Protein AF-A0A835E644-F1 (afdb_monomer)

Nearest PDB structures (foldseek):
  5xtu-assembly1_A  TM=5.081E-01  e=1.147E-03  Photobacterium sp. J15(2011)

Structure (mmCIF, N/CA/C/O backbone):
data_AF-A0A835E644-F1
#
_entry.id   AF-A0A835E644-F1
#
loop_
_atom_site.group_PDB
_atom_site.id
_atom_site.type_symbol
_atom_site.label_atom_id
_atom_site.label_alt_id
_atom_site.label_comp_id
_atom_site.label_asym_id
_atom_site.label_entity_id
_atom_site.label_seq_id
_atom_site.pdbx_PDB_ins_code
_atom_site.Cartn_x
_atom_site.Cartn_y
_atom_site.Cartn_z
_atom_site.occupancy
_atom_site.B_iso_or_equiv
_atom_site.auth_seq_id
_atom_site.auth_comp_id
_atom_site.auth_asym_id
_atom_site.auth_atom_id
_atom_site.pdbx_PDB_model_num
ATOM 1 N N . MET A 1 1 ? -16.503 -4.433 10.641 1.00 71.06 1 MET A N 1
ATOM 2 C CA . MET A 1 1 ? -16.060 -4.130 9.243 1.00 71.06 1 MET A CA 1
ATOM 3 C C . MET A 1 1 ? -14.583 -3.733 9.198 1.00 71.06 1 MET A C 1
ATOM 5 O O . MET A 1 1 ? -14.020 -3.460 10.238 1.00 71.06 1 MET A O 1
ATOM 9 N N . LEU A 1 2 ? -13.924 -3.666 8.037 1.00 74.44 2 LEU A N 1
ATOM 10 C CA . LEU A 1 2 ? -12.581 -3.070 7.958 1.00 74.44 2 LEU A CA 1
ATOM 11 C C . LEU A 1 2 ? -12.587 -1.843 7.055 1.00 74.44 2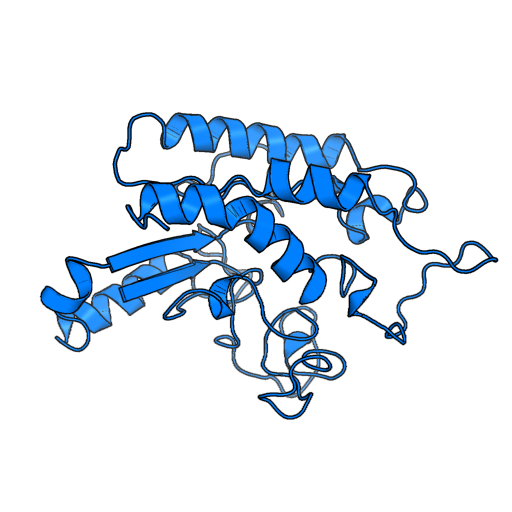 LEU A C 1
ATOM 13 O O . LEU A 1 2 ? -13.078 -1.923 5.933 1.00 74.44 2 LEU A O 1
ATOM 17 N N . PHE A 1 3 ? -12.025 -0.742 7.541 1.00 80.25 3 PHE A N 1
ATOM 18 C CA . PHE A 1 3 ? -11.888 0.515 6.814 1.00 80.25 3 PHE A CA 1
ATOM 19 C C . PHE A 1 3 ? -10.420 0.803 6.516 1.00 80.25 3 PHE A C 1
ATOM 21 O O . PHE A 1 3 ? -9.593 0.816 7.423 1.00 80.25 3 PHE A O 1
ATOM 28 N N . VAL A 1 4 ? -10.086 1.051 5.254 1.00 79.62 4 VAL A N 1
ATOM 29 C CA . VAL A 1 4 ? -8.710 1.309 4.825 1.00 79.62 4 VAL A CA 1
ATOM 30 C C . VAL A 1 4 ? -8.546 2.764 4.423 1.00 79.62 4 VAL A C 1
ATOM 32 O O . VAL A 1 4 ? -9.273 3.264 3.573 1.00 79.62 4 VAL A O 1
ATOM 35 N N . PHE A 1 5 ? -7.555 3.431 4.995 1.00 82.62 5 PHE A N 1
ATOM 36 C CA . PHE A 1 5 ? -7.156 4.797 4.677 1.00 82.62 5 PHE A CA 1
ATOM 37 C C . PHE A 1 5 ? -5.685 4.800 4.283 1.00 82.62 5 PHE A C 1
ATOM 39 O O . PHE A 1 5 ? -4.898 4.012 4.811 1.00 82.62 5 PHE A O 1
ATOM 46 N N . GLY A 1 6 ? -5.283 5.688 3.380 1.00 77.75 6 GLY A N 1
ATOM 47 C CA . GLY A 1 6 ? -3.884 5.742 2.985 1.00 77.75 6 GLY A CA 1
ATOM 48 C C . GLY A 1 6 ? -3.586 6.286 1.601 1.00 77.75 6 GLY A C 1
ATOM 49 O O . GLY A 1 6 ? -4.361 7.046 1.018 1.00 77.75 6 GLY A O 1
ATOM 50 N N . ASP A 1 7 ? -2.424 5.895 1.091 1.00 75.50 7 ASP A N 1
ATOM 51 C CA . ASP A 1 7 ? -1.870 6.351 -0.180 1.00 75.50 7 ASP A CA 1
ATOM 52 C C . ASP A 1 7 ? -1.918 5.274 -1.288 1.00 75.50 7 ASP A C 1
ATOM 54 O O . ASP A 1 7 ? -2.743 4.364 -1.274 1.00 75.50 7 ASP A O 1
ATOM 58 N N . ALA A 1 8 ? -1.028 5.382 -2.281 1.00 76.00 8 ALA A N 1
ATOM 59 C CA . ALA A 1 8 ? -0.944 4.469 -3.418 1.00 76.00 8 ALA A CA 1
ATOM 60 C C . ALA A 1 8 ? -0.645 3.001 -3.048 1.00 76.00 8 ALA A C 1
ATOM 62 O O . ALA A 1 8 ? -0.966 2.127 -3.850 1.00 76.00 8 ALA A O 1
ATOM 63 N N . PHE A 1 9 ? -0.048 2.712 -1.884 1.00 76.56 9 PHE A N 1
ATOM 64 C CA . PHE A 1 9 ? 0.215 1.334 -1.436 1.00 76.56 9 PHE A CA 1
ATOM 65 C C . PHE A 1 9 ? -1.071 0.576 -1.082 1.00 76.56 9 PHE A C 1
ATOM 67 O O . PHE A 1 9 ? -1.103 -0.651 -1.165 1.00 76.56 9 PHE A O 1
ATOM 74 N N . VAL A 1 10 ? -2.129 1.306 -0.724 1.00 78.44 10 VAL A N 1
ATOM 75 C CA . VAL A 1 10 ? -3.437 0.750 -0.365 1.00 78.44 10 VAL A CA 1
ATOM 76 C C . VAL A 1 10 ? -4.572 1.254 -1.256 1.00 78.44 10 VAL A C 1
ATOM 78 O O . VAL A 1 10 ? -5.696 0.820 -1.061 1.00 78.44 10 VAL A O 1
ATOM 81 N N . ASP A 1 11 ? -4.335 2.113 -2.249 1.00 79.00 11 ASP A N 1
ATOM 82 C CA . ASP A 1 11 ? -5.365 2.553 -3.206 1.00 79.00 11 ASP A CA 1
ATOM 83 C C . ASP A 1 11 ? -5.812 1.397 -4.125 1.00 79.00 11 ASP A C 1
ATOM 85 O O . ASP A 1 11 ? -5.037 0.904 -4.948 1.00 79.00 11 ASP A O 1
ATOM 89 N N . ALA A 1 12 ? -7.082 0.994 -4.008 1.00 83.75 12 ALA A N 1
ATOM 90 C CA . ALA A 1 12 ? -7.701 -0.055 -4.824 1.00 83.75 12 ALA A CA 1
ATOM 91 C C . ALA A 1 12 ? -8.435 0.483 -6.073 1.00 83.75 12 ALA A C 1
ATOM 93 O O . ALA A 1 12 ? -9.346 -0.167 -6.583 1.00 83.75 12 ALA A O 1
ATOM 94 N N . GLY A 1 13 ? -8.055 1.667 -6.569 1.00 82.50 13 GLY A N 1
ATOM 95 C CA . GLY A 1 13 ? -8.649 2.289 -7.762 1.00 82.50 13 GLY A CA 1
ATOM 96 C C . GLY A 1 13 ? -9.601 3.450 -7.462 1.00 82.50 13 GLY A C 1
ATOM 97 O O . GLY A 1 13 ? -10.398 3.839 -8.315 1.00 82.50 13 GLY A O 1
ATOM 98 N N . ASN A 1 14 ? -9.516 4.042 -6.271 1.00 83.31 14 ASN A N 1
ATOM 99 C CA . ASN A 1 14 ? -10.324 5.195 -5.874 1.00 83.31 14 ASN A CA 1
ATOM 100 C C . ASN A 1 14 ? -9.951 6.460 -6.656 1.00 83.31 14 ASN A C 1
ATOM 102 O O . ASN A 1 14 ? -10.781 7.356 -6.839 1.00 83.31 14 ASN A O 1
ATOM 106 N N . ARG A 1 15 ? -8.704 6.563 -7.135 1.00 81.06 15 ARG A N 1
ATOM 107 C CA . ARG A 1 15 ? -8.287 7.668 -8.002 1.00 81.06 15 ARG A CA 1
ATOM 108 C C . ARG A 1 15 ? -8.899 7.513 -9.403 1.00 81.06 15 ARG A C 1
ATOM 110 O O . ARG A 1 15 ? -8.606 6.517 -10.058 1.00 81.06 15 ARG A O 1
ATOM 117 N N . PRO A 1 16 ? -9.640 8.506 -9.932 1.00 83.06 16 PRO A N 1
ATOM 118 C CA . PRO A 1 16 ? -10.256 8.398 -11.254 1.00 83.06 16 PRO A CA 1
ATOM 119 C C . PRO A 1 16 ? -9.241 8.228 -12.401 1.00 83.06 16 PRO A C 1
ATOM 121 O O . PRO A 1 16 ? -8.141 8.795 -12.335 1.00 83.06 16 PRO A O 1
ATOM 124 N N . PRO A 1 17 ? -9.610 7.518 -13.484 1.00 82.62 17 PRO A N 1
ATOM 125 C CA . PRO A 1 17 ? -8.774 7.395 -14.672 1.00 82.62 17 PRO A CA 1
ATOM 126 C C . PRO A 1 17 ? -8.612 8.737 -15.397 1.00 82.62 17 PRO A C 1
ATOM 128 O O . PRO A 1 17 ? -9.485 9.606 -15.369 1.00 82.62 17 PRO A O 1
ATOM 131 N N . THR A 1 18 ? -7.491 8.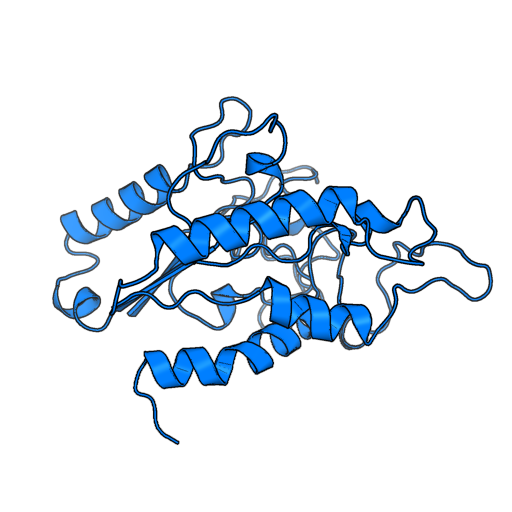894 -16.100 1.00 80.44 18 THR A N 1
ATOM 132 C CA . THR A 1 18 ? -7.204 10.057 -16.955 1.00 80.44 18 THR A CA 1
ATOM 133 C C . THR A 1 18 ? -7.064 9.632 -18.413 1.00 80.44 18 THR A C 1
ATOM 135 O O . THR A 1 18 ? -6.882 8.459 -18.710 1.00 80.44 18 THR A O 1
ATOM 138 N N . THR A 1 19 ? -7.102 10.584 -19.349 1.00 80.06 19 THR A N 1
ATOM 139 C CA . THR A 1 19 ? -6.969 10.291 -20.791 1.00 80.06 19 THR A CA 1
ATOM 140 C C . THR A 1 19 ? -5.542 9.958 -21.225 1.00 80.06 19 THR A C 1
ATOM 142 O O . THR A 1 19 ? -5.347 9.278 -22.228 1.00 80.06 19 THR A O 1
ATOM 145 N N . GLN A 1 20 ? -4.538 10.433 -20.485 1.00 76.62 20 GLN A N 1
ATOM 146 C CA . GLN A 1 20 ? -3.123 10.156 -20.731 1.00 76.62 20 GLN A CA 1
ATOM 147 C C . GLN A 1 20 ? -2.490 9.495 -19.509 1.00 76.62 20 GLN A C 1
ATOM 149 O O . GLN A 1 20 ? -2.855 9.813 -18.375 1.00 76.62 20 GLN A O 1
ATOM 154 N N . SER A 1 21 ? -1.524 8.607 -19.747 1.00 75.44 21 SER A N 1
ATOM 155 C CA . SER A 1 21 ? -0.744 7.979 -18.682 1.00 75.44 21 SER A CA 1
ATOM 156 C C . SER A 1 21 ? 0.239 8.985 -18.084 1.00 75.44 21 SER A C 1
ATOM 158 O O . SER A 1 21 ? 1.041 9.595 -18.792 1.00 75.44 21 SER A O 1
ATOM 160 N N . THR A 1 22 ? 0.161 9.175 -16.769 1.00 72.88 22 THR A N 1
ATOM 161 C CA . THR A 1 22 ? 1.072 10.022 -15.986 1.00 72.88 22 THR A CA 1
ATOM 162 C C . THR A 1 22 ? 1.653 9.216 -14.831 1.00 72.88 22 THR A C 1
ATOM 164 O O . THR A 1 22 ? 1.138 8.150 -14.501 1.00 72.88 22 THR A O 1
ATOM 167 N N . SER A 1 23 ? 2.660 9.739 -14.124 1.00 66.81 23 SER A N 1
ATOM 168 C CA . SER A 1 23 ? 3.168 9.081 -12.910 1.00 66.81 23 SER A CA 1
ATOM 169 C C . SER A 1 23 ? 2.062 8.769 -11.890 1.00 66.81 23 SER A C 1
ATOM 171 O O . SER A 1 23 ? 2.169 7.789 -11.165 1.00 66.81 23 SER A O 1
ATOM 173 N N . ARG A 1 24 ? 0.977 9.546 -11.864 1.00 68.44 24 ARG A N 1
ATOM 174 C CA . ARG A 1 24 ? -0.122 9.408 -10.903 1.00 68.44 24 ARG A CA 1
ATOM 175 C C . ARG A 1 24 ? -1.316 8.596 -11.406 1.00 68.44 24 ARG A C 1
ATOM 177 O O . ARG A 1 24 ? -2.162 8.233 -10.601 1.00 68.44 24 ARG A O 1
ATOM 184 N N . SER A 1 25 ? -1.410 8.350 -12.709 1.00 75.38 25 SER A N 1
ATOM 185 C CA . SER A 1 25 ? -2.542 7.649 -13.335 1.00 75.38 25 SER A CA 1
ATO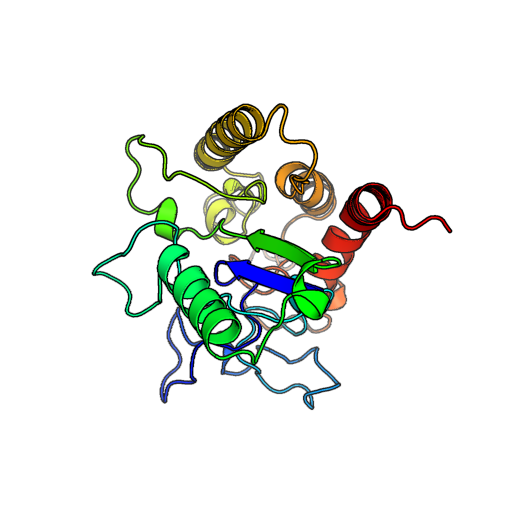M 186 C C . SER A 1 25 ? -2.128 6.428 -14.147 1.00 75.38 25 SER A C 1
ATOM 188 O O . SER A 1 25 ? -2.985 5.751 -14.704 1.00 75.38 25 SER A O 1
ATOM 190 N N . ARG A 1 26 ? -0.824 6.123 -14.204 1.00 78.25 26 ARG A N 1
ATOM 191 C CA . ARG A 1 26 ? -0.271 4.969 -14.924 1.00 78.25 26 ARG A CA 1
ATOM 192 C C . ARG A 1 26 ? -0.893 3.637 -14.510 1.00 78.25 26 ARG A C 1
ATOM 194 O O . ARG A 1 26 ? -0.944 2.742 -15.339 1.00 78.25 26 ARG A O 1
ATOM 201 N N . SER A 1 27 ? -1.419 3.543 -13.288 1.00 79.69 27 SER A N 1
ATOM 202 C CA . SER A 1 27 ? -2.138 2.375 -12.779 1.00 79.69 27 SER A CA 1
ATOM 203 C C . SER A 1 27 ? -3.447 2.052 -13.516 1.00 79.69 27 SER A C 1
ATOM 205 O O . SER A 1 27 ? -3.987 0.964 -13.348 1.00 79.69 27 SER A O 1
ATOM 207 N N . TRP A 1 28 ? -3.950 2.963 -14.357 1.00 85.38 28 TRP A N 1
ATOM 208 C CA . TRP A 1 28 ? -5.107 2.757 -15.241 1.00 85.38 28 TRP A CA 1
ATOM 209 C C . TRP A 1 28 ? -4.738 2.300 -16.658 1.00 85.38 28 TRP A C 1
ATOM 211 O O . TRP A 1 28 ? -5.599 2.232 -17.533 1.00 85.38 28 TRP A O 1
ATOM 221 N N . PHE A 1 29 ? -3.464 2.006 -16.914 1.00 80.44 29 PHE A N 1
ATOM 222 C CA . PHE A 1 29 ? -2.974 1.629 -18.235 1.00 80.44 29 PHE A CA 1
ATOM 223 C C . PHE A 1 29 ? -2.201 0.315 -18.168 1.00 80.44 29 PHE A C 1
ATOM 225 O O . PHE A 1 29 ? -1.595 -0.019 -17.152 1.00 80.44 29 PHE A O 1
ATOM 232 N N . TYR A 1 30 ? -2.175 -0.417 -19.283 1.00 77.81 30 TYR A N 1
ATOM 233 C CA . TYR A 1 30 ? -1.291 -1.571 -19.432 1.00 77.81 30 TYR A CA 1
ATOM 234 C C . TYR A 1 30 ? 0.161 -1.167 -19.090 1.00 77.81 30 TYR A C 1
ATOM 236 O O . TYR A 1 30 ? 0.608 -0.110 -19.553 1.00 77.81 30 TYR A O 1
ATOM 244 N N . PRO A 1 31 ? 0.914 -1.968 -18.314 1.00 82.88 31 PRO A N 1
ATOM 245 C CA . PRO A 1 31 ? 0.635 -3.363 -17.953 1.00 82.88 31 PRO A CA 1
ATOM 246 C C . PRO A 1 31 ? -0.043 -3.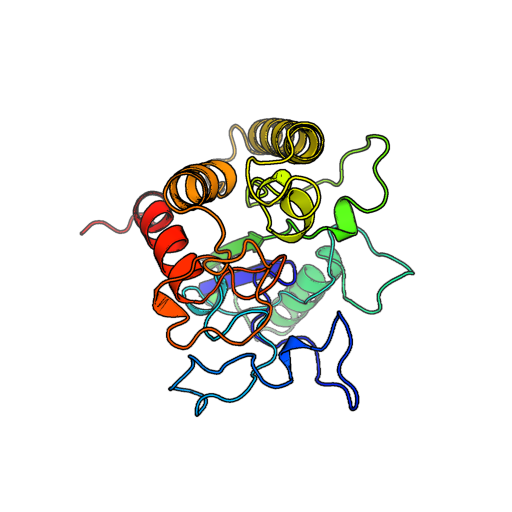606 -16.592 1.00 82.88 31 PRO A C 1
ATOM 248 O O . PRO A 1 31 ? -0.122 -4.755 -16.169 1.00 82.88 31 PRO A O 1
ATOM 251 N N . TYR A 1 32 ? -0.500 -2.575 -15.876 1.00 79.44 32 TYR A N 1
ATOM 252 C CA . TYR A 1 32 ? -1.112 -2.755 -14.551 1.00 79.44 32 TYR A CA 1
ATOM 253 C C . TYR A 1 32 ? -2.365 -3.643 -14.619 1.00 79.44 32 TYR A C 1
ATOM 255 O O . TYR A 1 32 ? -3.097 -3.602 -15.608 1.00 79.44 32 TYR A O 1
ATOM 263 N N . GLY A 1 33 ? -2.598 -4.444 -13.575 1.00 83.75 33 GLY A N 1
ATOM 264 C CA . GLY A 1 33 ? -3.716 -5.395 -13.508 1.00 83.75 33 GLY A CA 1
ATOM 265 C C . GLY A 1 33 ? -3.558 -6.685 -14.332 1.00 83.75 33 GLY A C 1
ATOM 266 O O . GLY A 1 33 ? -4.482 -7.491 -14.353 1.00 83.75 33 GLY A O 1
ATOM 267 N N . ILE A 1 34 ? -2.414 -6.929 -14.989 1.00 85.81 34 ILE A N 1
ATOM 268 C CA . ILE A 1 34 ? -2.203 -8.113 -15.850 1.00 85.81 34 ILE A CA 1
ATOM 269 C C . ILE A 1 34 ? -2.299 -9.469 -15.120 1.00 85.81 34 ILE A C 1
ATOM 271 O O . ILE A 1 34 ? -2.595 -10.481 -15.751 1.00 85.81 34 ILE A O 1
ATOM 275 N N . SER A 1 35 ? -2.085 -9.501 -13.806 1.00 84.62 35 SER A N 1
ATOM 276 C CA . SER A 1 35 ? -2.225 -10.687 -12.948 1.00 84.62 35 SER A CA 1
ATOM 277 C C . SER A 1 35 ? -3.623 -10.816 -12.323 1.00 84.62 35 SER A C 1
ATOM 279 O O . SER A 1 35 ? -3.932 -11.838 -11.707 1.00 84.62 35 SER A O 1
ATOM 281 N N . ASP A 1 36 ? -4.504 -9.829 -12.508 1.00 87.12 36 ASP A N 1
ATOM 282 C CA . ASP A 1 36 ? -5.857 -9.819 -11.950 1.00 87.12 36 ASP A CA 1
ATOM 283 C C . ASP A 1 36 ? -6.863 -10.513 -12.882 1.00 87.12 36 ASP A C 1
ATOM 285 O O . ASP A 1 36 ? -7.569 -9.900 -13.690 1.00 87.12 36 ASP A O 1
ATOM 289 N N . SER A 1 37 ? -6.947 -11.837 -12.760 1.00 86.12 37 SER A N 1
ATOM 290 C CA . SER A 1 37 ? -7.896 -12.638 -13.545 1.00 86.12 37 SER A CA 1
ATOM 291 C C . SER A 1 37 ? -9.366 -12.281 -13.283 1.00 86.12 37 SER A C 1
ATOM 293 O O . SER A 1 37 ? -10.191 -12.408 -14.192 1.00 86.12 37 SER A O 1
ATOM 295 N N . THR A 1 38 ? -9.696 -11.789 -12.083 1.00 85.75 38 THR A N 1
ATOM 296 C CA . THR A 1 38 ? -11.071 -11.412 -11.714 1.00 85.75 38 THR A CA 1
ATOM 297 C C . THR A 1 38 ? -11.539 -10.164 -12.456 1.00 85.75 38 THR A C 1
ATOM 299 O O . THR A 1 38 ? -12.718 -10.052 -12.787 1.00 85.75 38 THR A O 1
ATOM 302 N N . HIS A 1 39 ? -10.600 -9.292 -12.826 1.00 86.94 39 HIS A N 1
ATOM 303 C CA . HIS A 1 39 ? -10.838 -8.104 -13.644 1.00 86.94 39 HIS A CA 1
ATOM 304 C C . HIS A 1 39 ? -10.335 -8.270 -15.088 1.00 86.94 39 HIS A C 1
ATOM 306 O O . HIS A 1 39 ? -10.004 -7.294 -15.762 1.00 86.94 39 HIS A O 1
ATOM 312 N N . HIS A 1 40 ? -10.314 -9.508 -15.597 1.00 90.44 40 HIS A N 1
ATOM 313 C CA . HIS A 1 40 ? -9.955 -9.839 -16.982 1.00 90.44 40 HIS A CA 1
ATOM 314 C C . HIS A 1 40 ? -8.560 -9.359 -17.410 1.00 90.44 40 HIS A C 1
ATOM 316 O O . HIS A 1 40 ? -8.356 -9.039 -18.581 1.00 90.44 40 HIS A O 1
ATOM 322 N N . MET A 1 41 ? -7.605 -9.327 -16.477 1.00 83.00 41 MET A N 1
ATOM 323 C CA . MET A 1 41 ? -6.230 -8.866 -16.704 1.00 83.00 41 MET A CA 1
ATOM 324 C C . MET A 1 41 ? -6.152 -7.397 -17.167 1.00 83.00 41 MET A C 1
ATOM 326 O O . MET A 1 41 ? -5.214 -7.004 -17.864 1.00 83.00 41 MET A O 1
ATOM 330 N N . ASN A 1 42 ? -7.162 -6.589 -16.819 1.00 85.31 42 ASN A N 1
ATOM 331 C CA . ASN A 1 42 ? -7.222 -5.167 -17.146 1.00 85.31 42 ASN A CA 1
ATOM 332 C C . ASN A 1 42 ? -6.754 -4.303 -15.976 1.00 85.31 42 ASN A C 1
ATOM 334 O O . ASN A 1 42 ? -6.922 -4.650 -14.810 1.00 85.31 42 ASN A O 1
ATOM 338 N N . ALA A 1 43 ? -6.249 -3.115 -16.302 1.00 86.31 43 ALA A N 1
ATOM 339 C CA . ALA A 1 43 ? -5.871 -2.118 -15.315 1.00 86.31 43 ALA A CA 1
ATOM 340 C C . ALA A 1 43 ? -7.087 -1.633 -14.507 1.00 86.31 43 ALA A C 1
ATOM 342 O O . ALA A 1 43 ? -8.089 -1.197 -15.077 1.00 86.31 43 ALA A O 1
ATOM 343 N N . THR A 1 44 ? -6.973 -1.669 -13.178 1.00 89.50 44 THR A N 1
ATOM 344 C CA . THR A 1 44 ? -8.047 -1.298 -12.238 1.00 89.50 44 THR A CA 1
ATOM 345 C C . THR A 1 44 ? -7.741 -0.034 -11.432 1.00 89.50 44 THR A C 1
ATOM 347 O O . THR A 1 44 ? -8.468 0.291 -10.499 1.00 89.50 44 THR A O 1
ATOM 350 N N . GLY A 1 45 ? -6.642 0.663 -11.736 1.00 86.81 45 GLY A N 1
ATOM 351 C CA . GLY A 1 45 ? -6.184 1.814 -10.954 1.00 86.81 45 GLY A CA 1
ATOM 352 C C . GLY A 1 45 ? -5.292 1.454 -9.760 1.00 86.81 45 GLY A C 1
ATOM 353 O O . GLY A 1 45 ? -4.713 2.361 -9.159 1.00 86.81 45 GLY A O 1
ATOM 354 N N . ARG A 1 46 ? -5.093 0.159 -9.479 1.00 87.75 46 ARG A N 1
ATOM 355 C CA . ARG A 1 46 ? -4.133 -0.362 -8.491 1.00 87.75 46 ARG A CA 1
ATOM 356 C C . ARG A 1 46 ? -2.691 -0.171 -8.952 1.00 87.75 46 ARG A C 1
ATOM 358 O O . ARG A 1 46 ? -2.350 -0.483 -10.092 1.00 87.75 46 ARG A O 1
ATOM 365 N N . PHE A 1 47 ? -1.812 0.290 -8.063 1.00 84.62 47 PHE A N 1
ATOM 366 C CA . PHE A 1 47 ? -0.371 0.408 -8.337 1.00 84.62 47 PHE A CA 1
ATOM 367 C C . PHE A 1 47 ? 0.362 -0.939 -8.188 1.00 84.62 47 PHE A C 1
ATOM 369 O O . PHE A 1 47 ? 1.395 -1.030 -7.538 1.00 84.62 47 PHE A O 1
ATOM 376 N N . SER A 1 48 ? -0.174 -1.994 -8.801 1.00 84.62 48 SER A N 1
ATOM 377 C CA . SER A 1 48 ? 0.416 -3.334 -8.856 1.00 84.62 48 SER A CA 1
ATOM 378 C C . SER A 1 48 ? 0.006 -4.042 -10.159 1.00 84.62 48 SER A C 1
ATOM 380 O O . SER A 1 48 ? -0.816 -3.532 -10.927 1.00 84.62 48 SER A O 1
ATOM 382 N N . ASP A 1 49 ? 0.563 -5.217 -10.440 1.00 84.62 49 ASP A N 1
ATOM 383 C CA . ASP A 1 49 ? 0.081 -6.087 -11.519 1.00 84.62 49 ASP A CA 1
ATOM 384 C C . ASP A 1 49 ? -1.240 -6.781 -11.176 1.00 84.62 49 ASP A C 1
ATOM 386 O O . ASP A 1 49 ? -1.849 -7.365 -12.061 1.00 84.62 49 ASP A O 1
ATOM 390 N N . GLY A 1 50 ? -1.723 -6.683 -9.939 1.00 88.69 50 GLY A N 1
ATOM 391 C CA . GLY A 1 50 ? -3.045 -7.159 -9.551 1.00 88.69 50 GLY A CA 1
ATOM 392 C C . GLY A 1 50 ? -3.495 -6.564 -8.223 1.00 88.69 50 GLY A C 1
ATOM 393 O O . GLY A 1 50 ? -3.600 -5.342 -8.103 1.00 88.69 50 GLY A O 1
ATOM 394 N N . LEU A 1 51 ? -3.769 -7.421 -7.241 1.00 87.69 51 LEU A N 1
ATOM 395 C CA . LEU A 1 51 ? -4.245 -7.015 -5.913 1.00 87.69 51 LEU A CA 1
ATOM 396 C C . LEU A 1 51 ? -3.162 -6.271 -5.102 1.00 87.69 51 LEU A C 1
ATOM 398 O O . LEU A 1 51 ? -1.981 -6.623 -5.152 1.00 87.69 51 LEU A O 1
ATOM 402 N N . VAL A 1 52 ? -3.575 -5.268 -4.325 1.00 81.81 52 VAL A N 1
ATOM 403 C CA . VAL A 1 52 ? -2.751 -4.512 -3.361 1.00 81.81 52 VAL A CA 1
ATOM 404 C C . VAL A 1 52 ? -3.140 -4.860 -1.919 1.00 81.81 52 VAL A C 1
ATOM 406 O O . VAL A 1 52 ? -4.102 -5.589 -1.691 1.00 81.81 52 VAL A O 1
ATOM 409 N N . GLN A 1 53 ? -2.407 -4.342 -0.923 1.00 76.38 53 GLN A N 1
ATOM 410 C CA . GLN A 1 53 ? -2.602 -4.681 0.497 1.00 76.38 53 GLN A CA 1
ATOM 411 C C . GLN A 1 53 ? -4.068 -4.597 0.958 1.00 76.38 53 GLN A C 1
ATOM 413 O O . GLN A 1 53 ? -4.519 -5.471 1.690 1.00 76.38 53 GLN A O 1
ATOM 418 N N . SER A 1 54 ? -4.810 -3.580 0.516 1.00 77.81 54 SER A N 1
ATOM 419 C CA . SER A 1 54 ? -6.207 -3.347 0.903 1.00 77.81 54 SER A CA 1
ATOM 420 C C . SER A 1 54 ? -7.209 -4.332 0.299 1.00 77.81 54 SER A C 1
ATOM 422 O O . SER A 1 54 ? -8.254 -4.561 0.894 1.00 77.81 54 SER A O 1
ATOM 424 N N . ASP A 1 55 ? -6.910 -4.963 -0.839 1.00 77.88 55 ASP A N 1
ATOM 425 C CA . ASP A 1 55 ? -7.833 -5.916 -1.475 1.00 77.88 55 ASP A CA 1
ATOM 426 C C . ASP A 1 55 ? -7.994 -7.207 -0.678 1.00 77.88 55 ASP A C 1
ATOM 428 O O . ASP A 1 55 ? -9.009 -7.893 -0.777 1.00 77.88 55 ASP A O 1
ATOM 432 N N . TYR A 1 56 ? -6.997 -7.528 0.142 1.00 69.00 56 TYR A N 1
ATOM 433 C CA . TYR A 1 56 ? -7.079 -8.639 1.077 1.00 69.00 56 TYR A CA 1
ATOM 434 C C . TYR A 1 56 ? -7.973 -8.303 2.276 1.00 69.00 56 TYR A C 1
ATOM 436 O O . TYR A 1 56 ? -8.364 -9.209 3.013 1.00 69.00 56 TYR A O 1
ATOM 444 N N . VAL A 1 57 ? -8.256 -7.014 2.509 1.00 64.81 57 VAL A N 1
ATOM 445 C CA . VAL A 1 57 ? -8.752 -6.517 3.790 1.00 64.81 57 VAL A CA 1
ATOM 446 C C . VAL A 1 57 ? -9.637 -5.242 3.614 1.00 64.81 57 VAL A C 1
ATOM 448 O O . VAL A 1 57 ? -9.182 -4.115 3.758 1.00 64.81 57 VAL A O 1
ATOM 451 N N . GLY A 1 58 ? -10.953 -5.402 3.394 1.00 67.75 58 GLY A N 1
ATOM 452 C CA . GLY A 1 58 ? -11.980 -4.389 3.746 1.00 67.75 58 GLY A CA 1
ATOM 453 C C . GLY A 1 58 ? -12.430 -3.333 2.709 1.00 67.75 58 GLY A C 1
ATOM 454 O O . GLY A 1 58 ? -12.190 -3.436 1.510 1.00 67.75 58 GLY A O 1
ATOM 455 N N . VAL A 1 59 ? -13.164 -2.321 3.202 1.00 75.31 59 VAL A N 1
ATOM 456 C CA . VAL A 1 59 ? -13.712 -1.148 2.485 1.00 75.31 59 VAL A CA 1
ATOM 457 C C . VAL A 1 59 ? -12.663 -0.040 2.417 1.00 75.31 59 VAL A C 1
ATOM 459 O O . VAL A 1 59 ? -12.075 0.322 3.432 1.00 75.31 59 VAL A O 1
ATOM 462 N N . ASN A 1 60 ? -12.451 0.546 1.238 1.00 77.69 60 ASN A N 1
ATOM 463 C CA . ASN A 1 60 ? -11.255 1.335 0.962 1.00 77.69 60 ASN A CA 1
ATOM 464 C C . ASN A 1 60 ? -11.528 2.820 0.652 1.00 77.69 60 ASN A C 1
ATOM 466 O O . ASN A 1 60 ? -12.184 3.142 -0.335 1.00 77.69 60 ASN A O 1
ATOM 470 N N . PHE A 1 61 ? -10.945 3.717 1.450 1.00 80.19 61 PHE A N 1
ATOM 471 C CA . PHE A 1 61 ? -10.931 5.180 1.297 1.00 80.19 61 PHE A CA 1
ATOM 472 C C . PHE A 1 61 ? -9.564 5.748 0.876 1.00 80.19 61 PHE A C 1
ATOM 474 O O . PHE A 1 61 ? -9.434 6.961 0.695 1.00 80.19 61 PHE A O 1
ATOM 481 N N . ALA A 1 62 ? -8.536 4.910 0.734 1.00 81.75 62 ALA A N 1
ATOM 482 C CA . ALA A 1 62 ? -7.199 5.337 0.344 1.00 81.75 62 ALA A CA 1
ATOM 483 C C . ALA A 1 62 ? -7.183 5.967 -1.050 1.00 81.75 62 ALA A C 1
ATOM 485 O O . ALA A 1 62 ? -7.968 5.591 -1.921 1.00 81.75 62 ALA A O 1
ATOM 486 N N . MET A 1 63 ? -6.263 6.903 -1.288 1.00 76.69 63 MET A N 1
ATOM 487 C CA . MET A 1 63 ? -6.097 7.513 -2.604 1.00 76.69 63 MET A CA 1
ATOM 488 C C . MET A 1 63 ? -4.624 7.731 -2.948 1.00 76.69 63 MET A C 1
ATOM 490 O O . MET A 1 63 ? -3.833 8.268 -2.174 1.00 76.69 63 MET A O 1
ATOM 494 N N . SER A 1 64 ? -4.239 7.359 -4.165 1.00 75.44 64 SER A N 1
ATOM 495 C CA . SER A 1 64 ? -2.880 7.545 -4.655 1.00 75.44 64 SER A CA 1
ATOM 496 C C . SER A 1 64 ? -2.474 9.020 -4.652 1.00 75.44 64 SER A C 1
ATOM 498 O O . SER A 1 64 ? -3.205 9.905 -5.114 1.00 75.44 64 SER A O 1
ATOM 500 N N . GLY A 1 65 ? -1.265 9.292 -4.160 1.00 68.56 65 GLY A N 1
ATOM 501 C CA . GLY A 1 65 ? -0.721 10.643 -4.019 1.00 68.56 65 GLY A CA 1
ATOM 502 C C . GLY A 1 65 ? -1.181 11.390 -2.765 1.00 68.56 65 GLY A C 1
ATOM 503 O O . GLY A 1 65 ? -0.818 12.554 -2.618 1.00 68.56 65 GLY A O 1
ATOM 504 N N . SER A 1 66 ? -1.964 10.754 -1.891 1.00 73.12 66 SER A N 1
ATOM 505 C CA . SER A 1 66 ? -2.292 11.280 -0.566 1.00 73.12 66 SER A CA 1
ATOM 506 C C . SER A 1 66 ? -1.083 11.248 0.371 1.00 73.12 66 SER A C 1
ATOM 508 O O . SER A 1 66 ? -0.214 10.388 0.252 1.00 73.12 66 SER A O 1
ATOM 510 N N . GLY A 1 67 ? -1.054 12.201 1.300 1.00 68.69 67 GLY A N 1
ATOM 511 C CA . GLY A 1 67 ? -0.144 12.248 2.442 1.00 68.69 67 GLY A CA 1
ATOM 512 C C . GLY A 1 67 ? -0.903 12.693 3.692 1.00 68.69 67 GLY A C 1
ATOM 513 O O . GLY A 1 67 ? -2.115 12.965 3.634 1.00 68.69 67 GLY A O 1
ATOM 514 N N . VAL A 1 68 ? -0.209 12.783 4.824 1.00 67.69 68 VAL A N 1
ATOM 515 C CA . VAL A 1 68 ? -0.821 13.208 6.097 1.00 67.69 68 VAL A CA 1
ATOM 516 C C . VAL A 1 68 ? -1.344 14.642 6.019 1.00 67.69 68 VAL A C 1
ATOM 518 O O . VAL A 1 68 ? -2.477 14.922 6.420 1.00 67.69 68 VAL A O 1
ATOM 521 N N . ALA A 1 69 ? -0.537 15.558 5.478 1.00 62.75 69 ALA A N 1
ATOM 522 C CA . ALA A 1 69 ? -0.880 16.972 5.392 1.00 62.75 69 ALA A CA 1
ATOM 523 C C . ALA A 1 69 ? -1.478 17.339 4.019 1.00 62.75 69 ALA A C 1
ATOM 525 O O . ALA A 1 69 ? -1.075 16.784 2.994 1.00 62.75 69 ALA A O 1
ATOM 526 N N . PRO A 1 70 ? -2.408 18.313 3.954 1.00 61.38 70 PRO A N 1
ATOM 527 C CA . PRO A 1 70 ? -2.878 18.848 2.682 1.00 61.38 70 PRO A CA 1
ATOM 528 C C . PRO A 1 70 ? -1.712 19.468 1.904 1.00 61.38 70 PRO A C 1
ATOM 530 O O . PRO A 1 70 ? -1.032 20.363 2.405 1.00 61.38 70 PRO A O 1
ATOM 533 N N . SER A 1 71 ? -1.506 19.026 0.666 1.00 59.47 71 SER A N 1
ATOM 534 C CA . SER A 1 71 ? -0.480 19.571 -0.222 1.00 59.47 71 SER A CA 1
ATOM 535 C C . SER A 1 71 ? -1.123 20.340 -1.368 1.00 59.47 71 SER A C 1
ATOM 537 O O . SER A 1 71 ? -2.000 19.829 -2.056 1.00 59.47 71 SER A O 1
ATOM 539 N N . SER A 1 72 ? -0.645 21.559 -1.627 1.00 54.22 72 SER A N 1
ATOM 540 C CA . SER A 1 72 ? -1.038 22.342 -2.807 1.00 54.22 72 SER A CA 1
ATOM 541 C C . SER A 1 72 ? -0.495 21.767 -4.124 1.00 54.22 72 SER A C 1
ATOM 543 O O . SER A 1 72 ? -0.869 22.235 -5.196 1.00 54.22 72 SER A O 1
ATOM 545 N N . ALA A 1 73 ? 0.380 20.754 -4.067 1.00 56.19 73 ALA A N 1
ATOM 546 C CA . ALA A 1 73 ? 0.977 20.106 -5.236 1.00 56.19 73 ALA A CA 1
ATOM 547 C C . ALA A 1 73 ? 0.153 18.917 -5.782 1.00 56.19 73 ALA A C 1
ATOM 549 O O . ALA A 1 73 ? 0.511 18.318 -6.811 1.00 56.19 73 ALA A O 1
ATOM 550 N N . THR A 1 74 ? -0.925 18.529 -5.095 1.00 57.28 74 THR A N 1
ATOM 551 C CA . THR A 1 74 ? -1.750 17.358 -5.420 1.00 57.28 74 THR A CA 1
ATOM 552 C C . THR A 1 74 ? -3.231 17.653 -5.197 1.00 57.28 74 THR A C 1
ATOM 554 O O . THR A 1 74 ? -3.610 18.032 -4.099 1.00 57.28 74 THR A O 1
ATOM 557 N N . ASP A 1 75 ? -4.083 17.342 -6.178 1.00 66.62 75 ASP A N 1
ATOM 558 C CA . ASP A 1 75 ? -5.548 17.298 -5.993 1.00 66.62 75 ASP A CA 1
ATOM 559 C C . ASP A 1 75 ? -6.021 16.065 -5.188 1.00 66.62 75 ASP A C 1
ATOM 561 O O . ASP A 1 75 ? -7.217 15.798 -5.088 1.00 66.62 75 ASP A O 1
ATOM 565 N N . SER A 1 76 ? -5.092 15.275 -4.638 1.00 70.06 76 SER A N 1
ATOM 566 C CA . SER A 1 76 ? -5.412 14.103 -3.823 1.00 70.06 76 SER A CA 1
ATOM 567 C C . SER A 1 76 ? -5.832 14.538 -2.405 1.00 70.06 76 SER A C 1
ATOM 569 O O . SER A 1 76 ? -5.161 15.383 -1.807 1.00 70.06 76 SER A O 1
ATOM 571 N N . PRO A 1 77 ? -6.912 13.972 -1.833 1.00 76.06 77 PRO A N 1
ATOM 572 C CA . PRO A 1 77 ? -7.352 14.260 -0.474 1.00 76.06 77 PRO A CA 1
ATOM 573 C C . PRO A 1 77 ? -6.288 13.802 0.528 1.00 76.06 77 PRO A C 1
ATOM 575 O O . PRO A 1 77 ? -5.780 12.690 0.424 1.00 76.06 77 PRO A O 1
ATOM 578 N N . SER A 1 78 ? -5.953 14.635 1.513 1.00 79.38 78 SER A N 1
ATOM 579 C CA . SER A 1 78 ? -5.118 14.218 2.649 1.00 79.38 78 SER A CA 1
ATOM 580 C C . SER A 1 78 ? -5.805 13.129 3.478 1.00 79.38 78 SER A C 1
ATOM 582 O O . SER A 1 78 ? -7.021 12.946 3.369 1.00 79.38 78 SER A O 1
ATOM 584 N N . LEU A 1 79 ? -5.068 12.468 4.375 1.00 79.00 79 LEU A N 1
ATOM 585 C CA . LEU A 1 79 ? -5.651 11.509 5.327 1.00 79.00 79 LEU A CA 1
ATOM 586 C C . LEU A 1 79 ? -6.864 12.092 6.064 1.00 79.00 79 LEU A C 1
ATOM 588 O O . LEU A 1 79 ? -7.920 11.472 6.139 1.00 79.00 79 LEU A O 1
ATOM 592 N N . SER A 1 80 ? -6.743 13.337 6.530 1.00 76.50 80 SER A N 1
ATOM 593 C CA . SER A 1 80 ? -7.836 14.052 7.194 1.00 76.50 80 SER A CA 1
ATOM 594 C C . SER A 1 80 ? -9.091 14.172 6.326 1.00 76.50 80 SER A C 1
ATOM 596 O O . SER A 1 80 ? -10.201 14.047 6.833 1.00 76.50 80 SER A O 1
ATOM 598 N N . ARG A 1 81 ? -8.938 14.343 5.008 1.00 81.50 81 ARG A N 1
ATOM 599 C CA . ARG A 1 81 ? -10.064 14.387 4.069 1.00 81.50 81 ARG A CA 1
ATOM 600 C C . ARG A 1 81 ? -10.685 13.012 3.836 1.00 81.50 81 ARG A C 1
ATOM 602 O O . ARG A 1 81 ? -11.903 12.944 3.710 1.00 81.50 81 ARG A O 1
ATOM 609 N N . GLN A 1 82 ? -9.890 11.943 3.818 1.00 82.56 82 GLN A N 1
ATOM 610 C CA . GLN A 1 82 ? -10.415 10.572 3.753 1.00 82.56 82 GLN A CA 1
ATOM 611 C C . GLN A 1 82 ? -11.225 10.240 5.022 1.00 82.56 82 GLN A C 1
ATOM 613 O O . GLN A 1 82 ? -12.335 9.716 4.938 1.00 82.56 82 GLN A O 1
ATOM 618 N N . ILE A 1 83 ? -10.732 10.648 6.198 1.00 83.38 83 ILE A N 1
ATOM 619 C CA . ILE A 1 83 ? -11.456 10.519 7.475 1.00 83.38 83 ILE A CA 1
ATOM 620 C C . ILE A 1 83 ? -12.748 11.348 7.461 1.00 83.38 83 ILE A C 1
ATOM 622 O O . ILE A 1 83 ? -13.784 10.883 7.934 1.00 83.38 83 ILE A O 1
ATOM 626 N N . ASP A 1 84 ? -12.728 12.561 6.905 1.00 81.69 84 ASP A N 1
ATOM 627 C CA . ASP A 1 84 ? -13.936 13.383 6.782 1.00 81.69 84 ASP A CA 1
ATOM 628 C C . ASP A 1 84 ? -14.989 12.737 5.865 1.00 81.69 84 ASP A C 1
ATOM 630 O O . ASP A 1 84 ? -16.182 12.809 6.168 1.00 81.69 84 ASP A O 1
ATOM 634 N N . GLN A 1 85 ? -14.574 12.067 4.784 1.00 80.38 85 GLN A N 1
ATOM 635 C CA . GLN A 1 85 ? -15.477 11.300 3.917 1.00 80.38 85 GLN A CA 1
ATOM 636 C C . GLN A 1 85 ? -16.118 10.130 4.669 1.00 80.38 85 GLN A C 1
ATOM 638 O O . GLN A 1 85 ? -17.337 9.969 4.621 1.00 80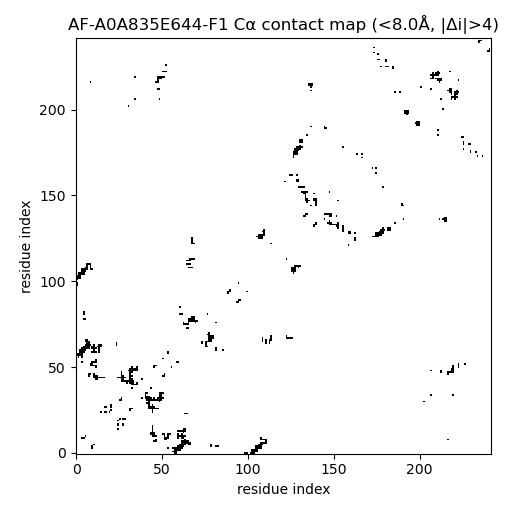.38 85 GLN A O 1
ATOM 643 N N . PHE A 1 86 ? -15.330 9.365 5.423 1.00 84.88 86 PHE A N 1
ATOM 644 C CA . PHE A 1 86 ? -15.850 8.305 6.285 1.00 84.88 86 PHE A CA 1
ATOM 645 C C . PHE A 1 86 ? -16.839 8.850 7.329 1.00 84.88 86 PHE A C 1
ATOM 647 O O . PHE A 1 86 ? -17.962 8.361 7.442 1.00 84.88 86 PHE A O 1
ATOM 654 N N . ARG A 1 87 ? -16.491 9.950 8.012 1.00 82.06 87 ARG A N 1
ATOM 655 C CA . ARG A 1 87 ? -17.380 10.630 8.973 1.00 82.06 87 ARG A CA 1
ATOM 656 C C . ARG A 1 87 ? -18.693 11.080 8.345 1.00 82.06 87 ARG A C 1
ATOM 658 O O . ARG A 1 87 ? -19.709 11.124 9.036 1.00 82.06 87 ARG A O 1
ATOM 665 N N . MET A 1 88 ? -18.695 11.452 7.065 1.00 80.19 88 MET A N 1
ATOM 666 C CA . MET A 1 88 ? -19.936 11.771 6.366 1.00 80.19 88 MET A CA 1
ATOM 667 C C . MET A 1 88 ? -20.838 10.546 6.228 1.00 80.19 88 MET A C 1
ATOM 669 O O . MET A 1 88 ? -22.040 10.696 6.422 1.00 80.19 88 MET A O 1
ATOM 673 N N . LEU A 1 89 ? -20.296 9.364 5.937 1.00 78.69 89 LEU A N 1
ATOM 674 C CA . LEU A 1 89 ? -21.091 8.135 5.834 1.00 78.69 89 LEU A CA 1
ATOM 675 C C . LEU A 1 89 ? -21.712 7.754 7.181 1.00 78.69 89 LEU A C 1
ATOM 677 O O . LEU A 1 89 ? -22.908 7.469 7.228 1.00 78.69 89 LEU A O 1
ATOM 681 N N . VAL A 1 90 ? -20.941 7.879 8.266 1.00 83.88 90 VAL A N 1
ATOM 682 C CA . VAL A 1 90 ? -21.434 7.669 9.638 1.00 83.88 90 VAL A CA 1
ATOM 683 C C . VAL A 1 90 ? -22.566 8.647 9.970 1.00 83.88 90 VAL A C 1
ATOM 685 O O . VAL A 1 90 ? -23.652 8.261 10.387 1.00 83.88 90 VAL A O 1
ATOM 688 N N . ARG A 1 91 ? -22.374 9.945 9.693 1.00 83.88 91 ARG A N 1
ATOM 689 C CA . ARG A 1 91 ? -23.396 10.978 9.963 1.00 83.88 91 ARG A CA 1
ATOM 690 C C . ARG A 1 91 ? -24.706 10.782 9.205 1.00 83.88 91 ARG A C 1
ATOM 692 O O . ARG A 1 91 ? -25.733 11.272 9.664 1.00 83.88 91 ARG A O 1
ATOM 699 N N . HIS A 1 92 ? -24.665 10.146 8.037 1.00 83.88 92 HIS A N 1
ATOM 700 C CA . HIS A 1 92 ? -25.858 9.888 7.230 1.00 83.88 92 HIS A CA 1
ATOM 701 C C . HIS A 1 92 ? -26.491 8.521 7.526 1.00 83.88 92 HIS A C 1
ATOM 703 O O . HIS A 1 92 ? -27.459 8.168 6.856 1.00 83.88 92 HIS A O 1
ATOM 709 N N . GLY A 1 93 ? -25.971 7.770 8.507 1.00 76.81 93 GLY A N 1
ATOM 710 C CA . GLY A 1 93 ? -26.468 6.439 8.861 1.00 76.81 93 GLY A CA 1
ATOM 711 C C . GLY A 1 93 ? -26.282 5.412 7.745 1.00 76.81 93 GLY A C 1
ATOM 712 O O . GLY A 1 93 ? -27.060 4.473 7.644 1.00 76.81 93 GLY A O 1
ATOM 713 N N . ILE A 1 94 ? -25.308 5.638 6.855 1.00 78.31 94 ILE A N 1
ATOM 714 C CA . ILE A 1 94 ? -24.902 4.658 5.835 1.00 78.31 94 ILE A CA 1
ATOM 715 C C . ILE A 1 94 ? -23.966 3.619 6.462 1.00 78.31 94 ILE A C 1
ATOM 717 O O . ILE A 1 94 ? -23.960 2.474 6.030 1.00 78.31 94 ILE A O 1
ATOM 721 N N . ILE A 1 95 ? -23.172 4.059 7.442 1.00 80.94 95 ILE A N 1
ATOM 722 C CA . ILE A 1 95 ? -22.426 3.225 8.383 1.00 80.94 95 ILE A CA 1
ATOM 723 C C . ILE A 1 95 ? -23.023 3.558 9.746 1.00 80.94 95 ILE A C 1
ATOM 725 O O . ILE A 1 95 ? -23.047 4.740 10.109 1.00 80.94 95 ILE A O 1
ATOM 729 N N . ASP A 1 96 ? -23.557 2.574 10.450 1.00 82.50 96 ASP A N 1
ATOM 730 C CA . ASP A 1 96 ? -24.170 2.769 11.766 1.00 82.50 96 ASP A CA 1
ATOM 731 C C . ASP A 1 96 ? -23.267 2.271 12.906 1.00 82.50 96 ASP A C 1
ATOM 733 O O . ASP A 1 96 ? -22.122 1.885 12.685 1.00 82.50 96 ASP A O 1
ATOM 737 N N . ASP A 1 97 ? -23.739 2.377 14.149 1.00 83.00 97 ASP A N 1
ATOM 738 C CA . ASP A 1 97 ? -22.945 1.993 15.320 1.00 83.00 97 ASP A CA 1
ATOM 739 C C . ASP A 1 97 ? -22.682 0.472 15.358 1.00 83.00 97 ASP A C 1
ATOM 741 O O . ASP A 1 97 ? -21.600 0.056 15.771 1.00 83.00 97 ASP A O 1
ATOM 745 N N . ASP A 1 98 ? -23.603 -0.348 14.833 1.00 82.81 98 ASP A N 1
ATOM 746 C CA . ASP A 1 98 ? -23.432 -1.805 14.750 1.00 82.81 98 ASP A CA 1
ATOM 747 C C . ASP A 1 98 ? -22.310 -2.164 13.752 1.00 82.81 98 ASP A C 1
ATOM 749 O O . ASP A 1 98 ? -21.504 -3.067 13.997 1.00 82.81 98 ASP A O 1
ATOM 753 N N . ASP A 1 99 ? -22.198 -1.424 12.642 1.00 77.00 99 ASP A N 1
ATOM 754 C CA . ASP A 1 99 ? -21.092 -1.560 11.685 1.00 77.00 99 ASP A CA 1
ATOM 755 C C . ASP A 1 99 ? -19.722 -1.194 12.294 1.00 77.00 99 ASP A C 1
ATOM 757 O O . ASP A 1 99 ? -18.687 -1.712 11.839 1.00 77.00 99 ASP A O 1
ATOM 761 N N . LEU A 1 100 ? -19.708 -0.284 13.279 1.00 81.00 100 LEU A N 1
ATOM 762 C CA . LEU A 1 100 ? -18.509 0.276 13.912 1.00 81.00 100 LEU A CA 1
ATOM 763 C C . LEU A 1 100 ? -17.995 -0.546 15.096 1.00 81.00 100 LEU A C 1
ATOM 765 O O . LEU A 1 100 ? -16.772 -0.638 15.246 1.00 81.00 100 LEU A O 1
ATOM 769 N N . ASP A 1 101 ? -18.882 -1.129 15.902 1.00 79.50 101 ASP A N 1
ATOM 770 C CA . ASP A 1 101 ? -18.528 -1.813 17.157 1.00 79.50 101 ASP A CA 1
ATOM 771 C C . ASP A 1 101 ? -17.564 -2.996 16.942 1.00 79.50 101 ASP A C 1
ATOM 773 O O . ASP A 1 101 ? -16.639 -3.187 17.728 1.00 79.50 101 ASP A O 1
ATOM 777 N N . ASP A 1 102 ? -17.694 -3.713 15.820 1.00 73.75 102 ASP A N 1
ATOM 778 C CA . ASP A 1 102 ? -16.780 -4.791 15.404 1.00 73.75 102 ASP A CA 1
ATOM 779 C C . ASP A 1 102 ? -15.892 -4.365 14.219 1.00 73.75 102 ASP A C 1
ATOM 781 O O . ASP A 1 102 ? -15.586 -5.150 13.302 1.00 73.75 102 ASP A O 1
ATOM 785 N N . SER A 1 103 ? -15.544 -3.074 14.151 1.00 78.69 103 SER A N 1
ATOM 786 C CA . SER A 1 103 ? -14.726 -2.531 13.072 1.00 78.69 103 SER A CA 1
ATOM 787 C C . SER A 1 103 ? -13.266 -2.301 13.419 1.00 78.69 103 SER A C 1
ATOM 789 O O . SER A 1 103 ? -12.885 -1.983 14.538 1.00 78.69 103 SER A O 1
ATOM 791 N N . VAL A 1 104 ? -12.430 -2.448 12.398 1.00 81.00 104 VAL A N 1
ATOM 792 C CA . VAL A 1 104 ? -10.992 -2.206 12.453 1.00 81.00 104 VAL A CA 1
ATOM 793 C C . VAL A 1 104 ? -10.665 -1.177 11.383 1.00 81.00 104 VAL A C 1
ATOM 795 O O . VAL A 1 104 ? -11.288 -1.156 10.320 1.00 81.00 104 VAL A O 1
ATOM 798 N N . ALA A 1 105 ? -9.688 -0.316 11.644 1.00 81.00 105 ALA A N 1
ATOM 799 C CA . ALA A 1 105 ? -9.177 0.621 10.655 1.00 81.00 105 ALA A CA 1
ATOM 800 C C . ALA A 1 105 ? -7.712 0.306 10.329 1.00 81.00 105 ALA A C 1
ATOM 802 O O . ALA A 1 105 ? -6.872 0.228 11.222 1.00 81.00 105 ALA A O 1
ATOM 803 N N . LEU A 1 106 ? -7.398 0.168 9.042 1.00 77.19 106 LEU A N 1
ATOM 804 C CA . LEU A 1 106 ? -6.033 0.129 8.529 1.00 77.19 106 LEU A CA 1
ATOM 805 C C . LEU A 1 106 ? -5.671 1.520 8.004 1.00 77.19 106 LEU A C 1
ATOM 807 O O . LEU A 1 106 ? -6.293 2.000 7.060 1.00 77.19 106 LEU A O 1
ATOM 811 N N . ILE A 1 107 ? -4.647 2.159 8.572 1.00 77.81 107 ILE A N 1
ATOM 812 C CA . ILE A 1 107 ? -4.115 3.433 8.065 1.00 77.81 107 ILE A CA 1
ATOM 813 C C . ILE A 1 107 ? -2.704 3.186 7.526 1.00 77.81 107 ILE A C 1
ATOM 815 O O . ILE A 1 107 ? -1.780 2.929 8.295 1.00 77.81 107 ILE A O 1
ATOM 819 N N . SER A 1 108 ? -2.541 3.275 6.204 1.00 76.19 108 SER A N 1
ATOM 820 C CA . SER A 1 108 ? -1.268 3.068 5.507 1.00 76.19 108 SER A CA 1
ATOM 821 C C . SER A 1 108 ? -0.816 4.324 4.770 1.00 76.19 108 SER A C 1
ATOM 823 O O . SER A 1 108 ? -1.260 4.590 3.651 1.00 76.19 108 SER A O 1
ATOM 825 N N . ILE A 1 109 ? 0.117 5.066 5.364 1.00 70.44 109 ILE A N 1
ATOM 826 C CA . ILE A 1 109 ? 0.750 6.223 4.723 1.00 70.44 109 ILE A CA 1
ATOM 827 C C . ILE A 1 109 ? 2.258 6.062 4.822 1.00 70.44 109 ILE A C 1
ATOM 829 O O . ILE A 1 109 ? 2.845 6.185 5.890 1.00 70.44 109 ILE A O 1
ATOM 833 N N . SER A 1 110 ? 2.877 5.759 3.690 1.00 64.56 110 SER A N 1
ATOM 834 C CA . SER A 1 110 ? 4.317 5.514 3.576 1.00 64.56 110 SER A CA 1
ATOM 835 C C . SER A 1 110 ? 4.899 6.011 2.245 1.00 64.56 110 SER A C 1
ATOM 837 O O . SER A 1 110 ? 6.059 5.760 1.911 1.00 64.56 110 SER A O 1
ATOM 839 N N . GLY A 1 111 ? 4.100 6.739 1.465 1.00 58.75 111 GLY A N 1
ATOM 840 C CA . GLY A 1 111 ? 4.444 7.273 0.163 1.00 58.75 111 GLY A CA 1
ATOM 841 C C . GLY A 1 111 ? 5.441 8.430 0.215 1.00 58.75 111 GLY A C 1
ATOM 842 O O . GLY A 1 111 ? 5.450 9.272 1.109 1.00 58.75 111 GLY A O 1
ATOM 843 N N . ASN A 1 112 ? 6.246 8.529 -0.844 1.00 52.19 112 ASN A N 1
ATOM 844 C CA . ASN A 1 112 ? 7.317 9.520 -0.998 1.00 52.19 112 ASN A CA 1
ATOM 845 C C . ASN A 1 112 ? 6.876 10.992 -0.906 1.00 52.19 112 ASN A C 1
ATOM 847 O O . ASN A 1 112 ? 7.735 11.862 -0.803 1.00 52.19 112 ASN A O 1
ATOM 851 N N . HIS A 1 113 ? 5.579 11.306 -0.967 1.00 54.22 113 HIS A N 1
ATOM 852 C CA . HIS A 1 113 ? 5.100 12.688 -0.919 1.00 54.22 113 HIS A CA 1
ATOM 853 C C . HIS A 1 113 ? 5.304 13.339 0.450 1.00 54.22 113 HIS A C 1
ATOM 855 O O . HIS A 1 113 ? 5.723 14.497 0.482 1.00 54.22 113 HIS A O 1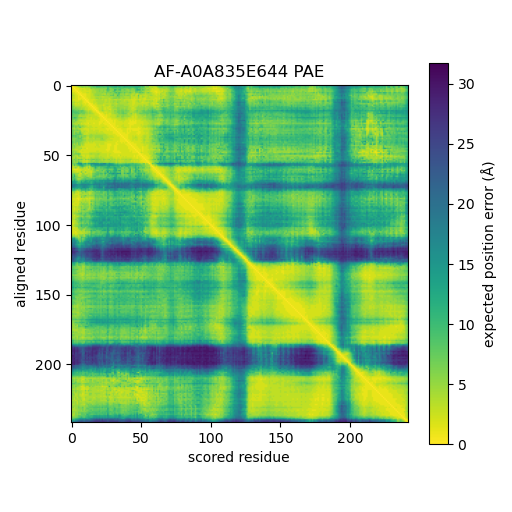
ATOM 861 N N . ASP A 1 114 ? 5.153 12.587 1.540 1.00 52.25 114 ASP A N 1
ATOM 862 C CA . ASP A 1 114 ? 5.452 13.086 2.887 1.00 52.25 114 ASP A CA 1
ATOM 863 C C . ASP A 1 114 ? 6.968 13.224 3.121 1.00 52.25 114 ASP A C 1
ATOM 865 O O . ASP A 1 114 ? 7.410 14.089 3.870 1.00 52.25 114 ASP A O 1
ATOM 869 N N . TYR A 1 115 ? 7.793 12.468 2.387 1.00 50.62 115 TYR A N 1
ATOM 870 C CA . TYR A 1 115 ? 9.259 12.539 2.459 1.00 50.62 115 TYR A CA 1
ATOM 871 C C . TYR A 1 115 ? 9.893 13.506 1.443 1.00 50.62 115 TYR A C 1
ATOM 873 O O . TYR A 1 115 ? 11.080 13.819 1.546 1.00 50.62 115 TYR A O 1
ATOM 881 N N . SER A 1 116 ? 9.119 14.022 0.479 1.00 42.81 116 SER A N 1
ATOM 882 C CA . SER A 1 116 ? 9.615 14.830 -0.653 1.00 42.81 116 SER A CA 1
ATOM 883 C C . SER A 1 116 ? 10.065 16.258 -0.295 1.00 42.81 116 SER A C 1
ATOM 885 O O .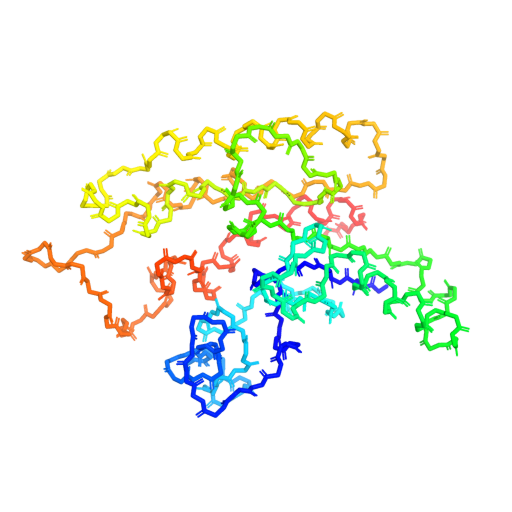 SER A 1 116 ? 10.379 17.048 -1.186 1.00 42.81 116 SER A O 1
ATOM 887 N N . GLY A 1 117 ? 10.160 16.584 0.999 1.00 44.03 117 GLY A N 1
ATOM 888 C CA . GLY A 1 117 ? 10.562 17.906 1.486 1.00 44.03 117 GLY A CA 1
ATOM 889 C C . GLY A 1 117 ? 11.211 17.960 2.873 1.00 44.03 117 GLY A C 1
ATOM 890 O O . GLY A 1 117 ? 11.305 19.051 3.427 1.00 44.03 117 GLY A O 1
ATOM 891 N N . ILE A 1 118 ? 11.668 16.845 3.454 1.00 43.50 118 ILE A N 1
ATOM 892 C CA . ILE A 1 118 ? 12.138 16.828 4.851 1.00 43.50 118 ILE A CA 1
ATOM 893 C C . ILE A 1 118 ? 13.666 17.038 4.919 1.00 43.50 118 ILE A C 1
ATOM 895 O O . ILE A 1 118 ? 14.451 16.107 4.768 1.00 43.50 118 ILE A O 1
ATOM 899 N N . ASN A 1 119 ? 14.124 18.278 5.135 1.00 30.03 119 ASN A N 1
ATOM 900 C CA . ASN A 1 119 ? 14.642 18.707 6.441 1.00 30.03 119 ASN A CA 1
ATOM 901 C C . ASN A 1 119 ? 13.619 18.440 7.560 1.00 30.03 119 ASN A C 1
ATOM 903 O O . ASN A 1 119 ? 12.484 18.893 7.496 1.00 30.03 119 ASN A O 1
ATOM 907 N N . MET A 1 120 ? 14.053 17.675 8.563 1.00 41.62 120 MET A N 1
ATOM 908 C CA . MET A 1 120 ? 13.280 17.113 9.681 1.00 41.62 120 MET A CA 1
ATOM 909 C C . MET A 1 120 ? 12.130 17.992 10.205 1.00 41.62 120 MET A C 1
ATOM 911 O O . MET A 1 120 ? 12.386 19.017 10.831 1.00 41.62 120 MET A O 1
ATOM 915 N N . ALA A 1 121 ? 10.889 17.519 10.080 1.00 27.36 121 ALA A N 1
ATOM 916 C CA . ALA A 1 121 ? 9.824 17.744 11.057 1.00 27.36 121 ALA A CA 1
ATOM 917 C C . ALA A 1 121 ? 8.699 16.728 10.820 1.00 27.36 121 ALA A C 1
ATOM 919 O O . ALA A 1 121 ? 8.275 16.515 9.690 1.00 27.36 121 ALA A O 1
ATOM 920 N N . ALA A 1 122 ? 8.280 16.080 11.902 1.00 41.28 122 ALA A N 1
ATOM 921 C CA . ALA A 1 122 ? 7.239 15.067 11.962 1.00 41.28 122 ALA A CA 1
ATOM 922 C C . ALA A 1 122 ? 5.950 15.478 11.229 1.00 41.28 122 ALA A C 1
ATOM 924 O O . ALA A 1 122 ? 5.375 16.520 11.540 1.00 41.28 122 ALA A O 1
ATOM 925 N N . SER A 1 123 ? 5.460 14.629 10.326 1.00 36.53 123 SER A N 1
ATOM 926 C CA . SER A 1 123 ? 4.020 14.495 10.122 1.00 36.53 123 SER A CA 1
ATOM 927 C C . SER A 1 123 ? 3.494 13.511 11.172 1.00 36.53 123 SER A C 1
ATOM 929 O O . SER A 1 123 ? 4.145 12.517 11.498 1.00 36.53 123 SER A O 1
ATOM 931 N N . GLU A 1 124 ? 2.370 13.859 11.784 1.00 38.84 124 GLU A N 1
ATOM 932 C CA . GLU A 1 124 ? 1.761 13.166 12.918 1.00 38.84 124 GLU A CA 1
ATOM 933 C C . GLU A 1 124 ? 0.703 12.158 12.434 1.00 38.84 124 GLU A C 1
ATOM 935 O O . GLU A 1 124 ? 0.058 12.379 11.417 1.00 38.84 124 GLU A O 1
ATOM 940 N N . ASP A 1 125 ? 0.574 11.057 13.178 1.00 36.59 125 ASP A N 1
ATOM 941 C CA . ASP A 1 125 ? -0.416 9.972 13.066 1.00 36.59 125 ASP A CA 1
ATOM 942 C C . ASP A 1 125 ? -0.370 9.110 11.781 1.00 36.59 125 ASP A C 1
ATOM 944 O O . ASP A 1 125 ? -1.010 9.389 10.770 1.00 36.59 125 ASP A O 1
ATOM 948 N N . HIS A 1 126 ? 0.375 7.997 11.857 1.00 43.56 126 HIS A N 1
ATOM 949 C CA . HIS A 1 126 ? 0.445 6.924 10.848 1.00 43.56 126 HIS A CA 1
ATOM 950 C C . HIS A 1 126 ? 0.198 5.574 11.556 1.00 43.56 126 HIS A C 1
ATOM 952 O O . HIS A 1 126 ? 0.473 5.481 12.748 1.00 43.56 126 HIS A O 1
ATOM 958 N N . VAL A 1 127 ? -0.316 4.526 10.898 1.00 52.59 127 VAL A N 1
ATOM 959 C CA . VAL A 1 127 ? -0.574 3.218 11.568 1.00 52.59 127 VAL A CA 1
ATOM 960 C C . VAL A 1 127 ? 0.094 2.028 10.854 1.00 52.59 127 VAL A C 1
ATOM 962 O O . VAL A 1 127 ? -0.059 0.880 11.258 1.00 52.59 127 VAL A O 1
ATOM 965 N N . ASN A 1 128 ? 0.966 2.275 9.872 1.00 56.91 128 ASN A N 1
ATOM 966 C CA . ASN A 1 128 ? 1.950 1.292 9.413 1.00 56.91 128 ASN A CA 1
ATOM 967 C C . ASN A 1 128 ? 3.376 1.830 9.544 1.00 56.91 128 ASN A C 1
ATOM 969 O O . ASN A 1 128 ? 3.612 3.031 9.417 1.00 56.91 128 ASN A O 1
ATOM 973 N N . SER A 1 129 ? 4.338 0.938 9.799 1.00 71.12 129 SER A N 1
ATOM 974 C CA . SER A 1 129 ? 5.741 1.310 9.632 1.00 71.12 129 SER A CA 1
ATOM 975 C C . SER A 1 129 ? 6.017 1.498 8.136 1.00 71.12 129 SER A C 1
ATOM 977 O O . SER A 1 129 ? 5.448 0.803 7.292 1.00 71.12 129 SER A O 1
ATOM 979 N N . ALA A 1 130 ? 6.848 2.470 7.776 1.00 77.88 130 ALA A N 1
ATOM 980 C CA . ALA A 1 130 ? 7.270 2.641 6.396 1.00 77.88 130 ALA A CA 1
ATOM 981 C C . ALA A 1 130 ? 8.206 1.479 6.002 1.00 77.88 130 ALA A C 1
ATOM 983 O O . ALA A 1 130 ? 9.067 1.113 6.807 1.00 77.88 130 ALA A O 1
ATOM 984 N N . PRO A 1 131 ? 8.082 0.907 4.787 1.00 77.69 131 PRO A N 1
ATOM 985 C CA . PRO A 1 131 ? 9.030 -0.088 4.290 1.00 77.69 131 PRO A CA 1
ATOM 986 C C . PRO A 1 131 ? 10.429 0.538 4.107 1.00 77.69 131 PRO A C 1
ATOM 988 O O . PRO A 1 131 ? 10.549 1.771 4.060 1.00 77.69 131 PRO A O 1
ATOM 991 N N . PRO A 1 132 ? 11.500 -0.265 3.946 1.00 80.50 132 PRO A N 1
ATOM 992 C CA . PRO A 1 132 ? 12.857 0.239 3.760 1.00 80.50 132 PRO A CA 1
ATOM 993 C C . PRO A 1 132 ? 12.989 0.876 2.371 1.00 80.50 132 PRO A C 1
ATOM 995 O O . PRO A 1 132 ? 13.411 0.241 1.402 1.00 80.50 132 PRO A O 1
ATOM 998 N N . ILE A 1 133 ? 12.597 2.145 2.241 1.00 77.44 133 ILE A N 1
ATOM 999 C CA . ILE A 1 133 ? 12.449 2.812 0.939 1.00 77.44 133 ILE A CA 1
ATOM 1000 C C . ILE A 1 133 ? 13.775 2.885 0.167 1.00 77.44 133 ILE A C 1
ATOM 1002 O O . ILE A 1 133 ? 13.778 2.846 -1.060 1.00 77.44 133 ILE A O 1
ATOM 1006 N N . GLY A 1 134 ? 14.922 2.889 0.845 1.00 75.00 134 GLY A N 1
ATOM 1007 C CA . GLY A 1 134 ? 16.250 2.809 0.229 1.00 75.00 134 GLY A CA 1
ATOM 1008 C C . GLY A 1 134 ? 16.546 1.470 -0.455 1.00 75.00 134 GLY A C 1
ATOM 1009 O O . GLY A 1 134 ? 17.481 1.400 -1.247 1.00 75.00 134 GLY A O 1
ATOM 1010 N N . CYS A 1 135 ? 15.756 0.426 -0.197 1.00 79.69 135 CYS A N 1
ATOM 1011 C CA . CYS A 1 135 ? 15.818 -0.857 -0.900 1.00 79.69 135 CYS A CA 1
ATOM 1012 C C . CYS A 1 135 ? 14.926 -0.915 -2.155 1.00 79.69 135 CYS A C 1
ATOM 1014 O O . CYS A 1 135 ? 14.934 -1.926 -2.856 1.00 79.69 135 CYS A O 1
ATOM 1016 N N . GLN A 1 136 ? 14.144 0.129 -2.452 1.00 78.00 136 GLN A N 1
ATOM 1017 C CA . GLN A 1 136 ? 13.330 0.175 -3.671 1.00 78.00 136 GLN A CA 1
ATOM 1018 C C . GLN A 1 136 ? 14.224 0.275 -4.918 1.00 78.00 136 GLN A C 1
ATOM 1020 O O . GLN A 1 136 ? 15.224 1.005 -4.881 1.00 78.00 136 GLN A O 1
ATOM 1025 N N . PRO A 1 137 ? 13.848 -0.343 -6.058 1.00 76.69 137 PRO A N 1
ATOM 1026 C CA . PRO A 1 137 ? 14.673 -0.310 -7.267 1.00 76.69 137 PRO A CA 1
ATOM 1027 C C . PRO A 1 137 ? 15.004 1.113 -7.745 1.00 76.69 137 PRO A C 1
ATOM 1029 O O . PRO A 1 137 ? 16.090 1.358 -8.268 1.00 76.69 137 PRO A O 1
ATOM 1032 N N . TYR A 1 138 ? 14.113 2.087 -7.526 1.00 74.69 138 TYR A N 1
ATOM 1033 C CA . TYR A 1 138 ? 14.364 3.499 -7.831 1.00 74.69 138 TYR A CA 1
ATOM 1034 C C . TYR A 1 138 ? 15.594 4.063 -7.102 1.00 74.69 138 TYR A C 1
ATOM 1036 O O . TYR A 1 138 ? 16.344 4.849 -7.688 1.00 74.69 138 TYR A O 1
ATOM 1044 N N . ASN A 1 139 ? 15.814 3.653 -5.852 1.00 73.81 139 ASN A N 1
ATOM 1045 C CA . ASN A 1 139 ? 16.891 4.147 -4.995 1.00 73.81 139 ASN A CA 1
ATOM 1046 C C . ASN A 1 139 ? 18.190 3.350 -5.175 1.00 73.81 139 ASN A C 1
ATOM 1048 O O . ASN A 1 139 ? 19.276 3.919 -5.095 1.00 73.81 139 ASN A O 1
ATOM 1052 N N . THR A 1 140 ? 18.103 2.068 -5.527 1.00 73.31 140 THR A N 1
ATOM 1053 C CA . THR A 1 140 ? 19.284 1.225 -5.770 1.00 73.31 140 THR A CA 1
ATOM 1054 C C . THR A 1 140 ? 19.780 1.279 -7.222 1.00 73.31 140 THR A C 1
ATOM 1056 O O . THR A 1 140 ? 20.879 0.823 -7.523 1.00 73.31 140 THR A O 1
ATOM 1059 N N . ARG A 1 141 ? 19.031 1.877 -8.162 1.00 71.31 141 ARG A N 1
ATOM 1060 C CA . ARG A 1 141 ? 19.441 1.946 -9.584 1.00 71.31 141 ARG A CA 1
ATOM 1061 C C . ARG A 1 141 ? 20.827 2.560 -9.808 1.00 71.31 141 ARG A C 1
ATOM 1063 O O . ARG A 1 141 ? 21.527 2.170 -10.732 1.00 71.31 141 ARG A O 1
ATOM 1070 N N . LEU A 1 142 ? 21.225 3.532 -8.980 1.00 74.00 142 LEU A N 1
ATOM 1071 C CA . LEU A 1 142 ? 22.508 4.234 -9.119 1.00 74.00 142 LEU A CA 1
ATOM 1072 C C . LEU A 1 142 ? 23.698 3.397 -8.634 1.00 74.00 142 LEU A C 1
ATOM 1074 O O . LEU A 1 142 ? 24.835 3.716 -8.971 1.00 74.00 142 LEU A O 1
ATOM 1078 N N . ASN A 1 143 ? 23.442 2.337 -7.864 1.00 70.44 143 ASN A N 1
ATOM 1079 C CA . ASN A 1 143 ? 24.455 1.402 -7.381 1.00 70.44 143 ASN A CA 1
ATOM 1080 C C . ASN A 1 143 ? 24.315 0.004 -8.003 1.00 70.44 143 ASN A C 1
ATOM 1082 O O . ASN A 1 143 ? 24.837 -0.961 -7.450 1.00 70.44 143 ASN A O 1
ATOM 1086 N N . ASN A 1 144 ? 23.636 -0.089 -9.152 1.00 69.44 144 ASN A N 1
ATOM 1087 C CA . ASN A 1 144 ? 23.433 -1.337 -9.884 1.00 69.44 144 ASN A CA 1
ATOM 1088 C C . ASN A 1 144 ? 22.716 -2.413 -9.048 1.00 69.44 144 ASN A C 1
ATOM 1090 O O . ASN A 1 144 ? 23.108 -3.575 -9.045 1.00 69.44 144 ASN A O 1
ATOM 1094 N N . TYR A 1 145 ? 21.720 -1.994 -8.255 1.00 74.06 145 TYR A N 1
ATOM 1095 C CA . TYR A 1 145 ? 20.908 -2.866 -7.394 1.00 74.06 145 TYR A CA 1
ATOM 1096 C C . TYR A 1 145 ? 21.714 -3.692 -6.376 1.00 74.06 145 TYR A C 1
ATOM 1098 O O . TYR A 1 145 ? 21.186 -4.635 -5.790 1.00 74.06 145 TYR A O 1
ATOM 1106 N N . ALA A 1 146 ? 22.979 -3.331 -6.137 1.00 67.50 146 ALA A N 1
ATOM 1107 C CA . ALA A 1 146 ? 23.907 -4.129 -5.345 1.00 67.50 146 ALA A CA 1
ATOM 1108 C C . ALA A 1 146 ? 23.583 -4.101 -3.847 1.00 67.50 146 ALA A C 1
ATOM 1110 O O . ALA A 1 146 ? 23.861 -5.060 -3.131 1.00 67.50 146 ALA A O 1
ATOM 1111 N N . GLN A 1 147 ? 23.032 -2.988 -3.362 1.00 74.69 147 GLN A N 1
ATOM 1112 C CA . GLN A 1 147 ? 22.681 -2.810 -1.955 1.00 74.69 147 GLN A CA 1
ATOM 1113 C C . GLN A 1 147 ? 21.625 -1.719 -1.779 1.00 74.69 147 GLN A C 1
ATOM 1115 O O . GLN A 1 147 ? 21.505 -0.814 -2.606 1.00 74.69 147 GLN A O 1
ATOM 1120 N N . CYS A 1 148 ? 20.901 -1.762 -0.664 1.00 80.62 148 CYS A N 1
ATOM 1121 C CA . CYS A 1 148 ? 20.005 -0.675 -0.286 1.00 80.62 148 CYS A CA 1
ATOM 1122 C C . CYS A 1 148 ? 20.780 0.622 -0.004 1.00 80.62 148 CYS A C 1
ATOM 1124 O O . CYS A 1 148 ? 21.893 0.594 0.531 1.00 80.62 148 CYS A O 1
ATOM 1126 N N . ASP A 1 149 ? 20.173 1.769 -0.300 1.00 80.25 149 ASP A N 1
ATOM 1127 C CA . ASP A 1 149 ? 20.716 3.069 0.086 1.00 80.25 149 ASP A CA 1
ATOM 1128 C C . ASP A 1 149 ? 20.503 3.314 1.591 1.00 80.25 149 ASP A C 1
ATOM 1130 O O . ASP A 1 149 ? 19.381 3.493 2.075 1.00 80.25 149 ASP A O 1
ATOM 1134 N N . SER A 1 150 ? 21.602 3.315 2.349 1.00 80.81 150 SER A N 1
ATOM 1135 C CA . SER A 1 150 ? 21.577 3.473 3.807 1.00 80.81 150 SER A CA 1
ATOM 1136 C C . SER A 1 150 ? 21.211 4.885 4.270 1.00 80.81 150 SER A C 1
ATOM 1138 O O . SER A 1 150 ? 20.670 5.041 5.366 1.00 80.81 150 SER A O 1
ATOM 1140 N N . GLN A 1 151 ? 21.483 5.914 3.460 1.00 76.56 151 GLN A N 1
ATOM 1141 C CA . GLN A 1 151 ? 21.127 7.295 3.797 1.00 76.56 151 GLN A CA 1
ATOM 1142 C C . GLN A 1 151 ? 19.628 7.509 3.640 1.00 76.56 151 GLN A C 1
ATOM 1144 O O . GLN A 1 151 ? 18.999 8.120 4.502 1.00 76.56 151 GLN A O 1
ATOM 1149 N N . ILE A 1 152 ? 19.052 6.941 2.585 1.00 74.62 152 ILE A N 1
ATOM 1150 C CA . ILE A 1 152 ? 17.614 6.968 2.347 1.00 74.62 152 ILE A CA 1
ATOM 1151 C C . ILE A 1 152 ? 16.881 6.118 3.400 1.00 74.62 152 ILE A C 1
ATOM 1153 O O . ILE A 1 152 ? 15.923 6.596 4.006 1.00 74.62 152 ILE A O 1
ATOM 1157 N N . ASN A 1 153 ? 17.377 4.917 3.723 1.00 77.62 153 ASN A N 1
ATOM 1158 C CA . ASN A 1 153 ? 16.789 4.075 4.779 1.00 77.62 153 ASN A CA 1
ATOM 1159 C C . ASN A 1 153 ? 16.807 4.731 6.168 1.00 77.62 153 ASN A C 1
ATOM 1161 O O . ASN A 1 153 ? 15.954 4.435 7.002 1.00 77.62 153 ASN A O 1
ATOM 1165 N N . ARG A 1 154 ? 17.738 5.656 6.437 1.00 76.62 154 ARG A N 1
ATOM 1166 C CA . ARG A 1 154 ? 17.784 6.382 7.715 1.00 76.62 154 ARG A CA 1
ATOM 1167 C C . ARG A 1 154 ? 16.495 7.165 7.987 1.00 76.62 154 ARG A C 1
ATOM 1169 O O . ARG A 1 154 ? 16.114 7.296 9.150 1.00 76.62 154 ARG A O 1
ATOM 1176 N N . VAL A 1 155 ? 15.826 7.661 6.944 1.00 74.69 155 VAL A N 1
ATOM 1177 C CA . VAL A 1 155 ? 14.542 8.368 7.068 1.00 74.69 155 VAL A CA 1
ATOM 1178 C C . VAL A 1 155 ? 13.466 7.421 7.596 1.00 74.69 155 VAL A C 1
ATOM 1180 O O . VAL A 1 155 ? 12.823 7.741 8.595 1.00 74.69 155 VAL A O 1
ATOM 1183 N N . THR A 1 156 ? 13.350 6.231 7.000 1.00 75.06 156 THR A N 1
ATOM 1184 C CA . THR A 1 156 ? 12.448 5.162 7.452 1.00 75.06 156 THR A CA 1
ATOM 1185 C C . THR A 1 156 ? 12.732 4.758 8.898 1.00 75.06 156 THR A C 1
ATOM 1187 O O . THR A 1 156 ? 11.816 4.727 9.714 1.00 75.06 156 THR A O 1
ATOM 1190 N N . ILE A 1 157 ? 14.002 4.537 9.258 1.00 79.38 157 ILE A N 1
ATOM 1191 C CA . ILE A 1 157 ? 14.393 4.121 10.617 1.00 79.38 157 ILE A CA 1
ATOM 1192 C C . ILE A 1 157 ? 13.955 5.154 11.664 1.00 79.38 157 ILE A C 1
ATOM 1194 O O . ILE A 1 157 ? 13.373 4.801 12.690 1.00 79.38 157 ILE A O 1
ATOM 1198 N N . ILE A 1 158 ? 14.231 6.439 11.416 1.00 79.00 158 ILE A N 1
ATOM 1199 C CA . ILE A 1 158 ? 13.870 7.518 12.346 1.00 79.00 158 ILE A CA 1
ATOM 1200 C C . ILE A 1 158 ? 12.349 7.640 12.455 1.00 79.00 158 ILE A C 1
ATOM 1202 O O . ILE A 1 158 ? 11.826 7.764 13.564 1.00 79.00 158 ILE A O 1
ATOM 1206 N N . HIS A 1 159 ? 11.651 7.595 11.320 1.00 76.75 159 HIS A N 1
ATOM 1207 C CA . HIS A 1 159 ? 10.198 7.682 11.270 1.00 76.75 159 HIS A CA 1
ATOM 1208 C C . HIS A 1 159 ? 9.540 6.531 12.043 1.00 76.75 159 HIS A C 1
ATOM 1210 O O . HIS A 1 159 ? 8.767 6.785 12.963 1.00 76.75 159 HIS A O 1
ATOM 1216 N N . ASN A 1 160 ? 9.920 5.284 11.758 1.00 82.25 160 ASN A N 1
ATOM 1217 C CA . ASN A 1 160 ? 9.353 4.095 12.399 1.00 82.25 160 ASN A CA 1
ATOM 1218 C C . ASN A 1 160 ? 9.629 4.065 13.906 1.00 82.25 160 ASN A C 1
ATOM 1220 O O . ASN A 1 160 ? 8.751 3.700 14.688 1.00 82.25 160 ASN A O 1
ATOM 1224 N N . ALA A 1 161 ? 10.816 4.504 14.339 1.00 82.31 161 ALA A N 1
ATOM 1225 C CA . ALA A 1 161 ? 11.136 4.622 15.760 1.00 82.31 161 ALA A CA 1
ATOM 1226 C C . ALA A 1 161 ? 10.265 5.676 16.467 1.00 82.31 161 ALA A C 1
ATOM 1228 O O . ALA A 1 161 ? 9.779 5.439 17.576 1.00 82.31 161 ALA A O 1
ATOM 1229 N N . ALA A 1 162 ? 10.050 6.834 15.834 1.00 80.81 162 ALA A N 1
ATOM 1230 C CA . ALA A 1 162 ? 9.172 7.873 16.365 1.00 80.81 162 ALA A CA 1
ATOM 1231 C C . ALA A 1 162 ? 7.711 7.408 16.404 1.00 80.81 162 ALA A C 1
ATOM 1233 O O . ALA A 1 162 ? 7.025 7.646 17.399 1.00 80.81 162 ALA A O 1
ATOM 1234 N N . LEU A 1 163 ? 7.265 6.705 15.362 1.00 78.88 163 LEU A N 1
ATOM 1235 C CA . LEU A 1 163 ? 5.913 6.181 15.272 1.00 78.88 163 LEU A CA 1
ATOM 1236 C C . LEU A 1 163 ? 5.647 5.134 16.351 1.00 78.88 163 LEU A C 1
ATOM 1238 O O . LEU A 1 163 ? 4.697 5.270 17.117 1.00 78.88 163 LEU A O 1
ATOM 1242 N N . LYS A 1 164 ? 6.543 4.152 16.495 1.00 81.44 164 LYS A N 1
ATOM 1243 C CA . LYS A 1 164 ? 6.447 3.137 17.548 1.00 81.44 164 LYS A CA 1
ATOM 1244 C C . LYS A 1 164 ? 6.358 3.767 18.937 1.00 81.44 164 LYS A C 1
ATOM 1246 O O . LYS A 1 164 ? 5.564 3.324 19.751 1.00 81.44 164 LYS A O 1
ATO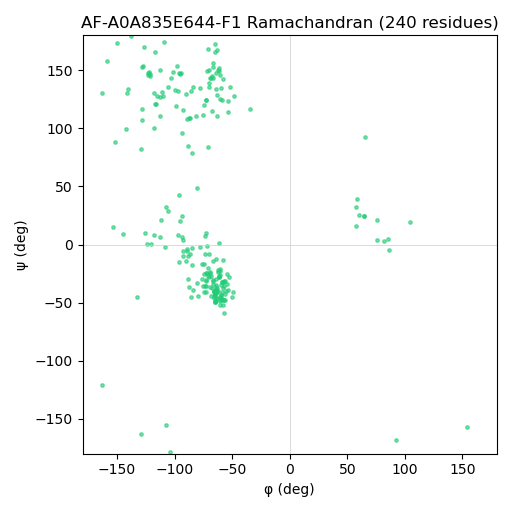M 1251 N N . LYS A 1 165 ? 7.122 4.834 19.193 1.00 81.56 165 LYS A N 1
ATOM 1252 C CA . LYS A 1 165 ? 7.063 5.570 20.463 1.00 81.56 165 LYS A CA 1
ATOM 1253 C C . LYS A 1 165 ? 5.733 6.301 20.676 1.00 81.56 165 LYS A C 1
ATOM 1255 O O . LYS A 1 165 ? 5.319 6.463 21.817 1.00 81.56 165 LYS A O 1
ATOM 1260 N N . ARG A 1 166 ? 5.099 6.804 19.614 1.00 81.38 166 ARG A N 1
ATOM 1261 C CA . ARG A 1 166 ? 3.801 7.498 19.696 1.00 81.38 166 ARG A CA 1
ATOM 1262 C C . ARG A 1 166 ? 2.648 6.536 19.959 1.00 81.38 166 ARG A C 1
ATOM 1264 O O . ARG A 1 166 ? 1.723 6.917 20.664 1.00 81.38 166 ARG A O 1
ATOM 1271 N N . LEU A 1 167 ? 2.723 5.336 19.391 1.00 80.19 167 LEU A N 1
ATOM 1272 C CA . LEU A 1 167 ? 1.706 4.297 19.542 1.00 80.19 167 LEU A CA 1
ATOM 1273 C C . LEU A 1 167 ? 1.922 3.421 20.789 1.00 80.19 167 LEU A C 1
ATOM 1275 O O . LEU A 1 167 ? 1.062 2.614 21.124 1.00 80.19 167 LEU A O 1
ATOM 1279 N N . ASP A 1 168 ? 3.058 3.573 21.475 1.00 83.38 168 ASP A N 1
ATOM 1280 C CA . ASP A 1 168 ? 3.382 2.816 22.684 1.00 83.38 168 ASP A CA 1
ATOM 1281 C C . ASP A 1 168 ? 2.324 3.041 23.776 1.00 83.38 168 ASP A C 1
ATOM 1283 O O . ASP A 1 168 ? 2.043 4.177 24.166 1.00 83.38 168 ASP A O 1
ATOM 1287 N N . GLY A 1 169 ? 1.737 1.947 24.264 1.00 81.44 169 GLY A N 1
ATOM 1288 C CA . GLY A 1 169 ? 0.676 1.969 25.274 1.00 81.44 169 GLY A CA 1
ATOM 1289 C C . GLY A 1 169 ? -0.749 2.161 24.740 1.00 81.44 169 GLY A C 1
ATOM 1290 O O . GLY A 1 169 ? -1.666 2.263 25.551 1.00 81.44 169 GLY A O 1
ATOM 1291 N N . LEU A 1 170 ? -0.960 2.202 23.419 1.00 82.06 170 LEU A N 1
ATOM 1292 C CA . LEU A 1 170 ? -2.301 2.127 22.831 1.00 82.06 170 LEU A CA 1
ATOM 1293 C C . LEU A 1 170 ? -2.697 0.656 22.647 1.00 82.06 170 LEU A C 1
ATOM 1295 O O . LEU A 1 170 ? -2.133 -0.036 21.806 1.00 82.06 170 LEU A O 1
ATOM 1299 N N . GLU A 1 171 ? -3.648 0.180 23.452 1.00 79.94 171 GLU A N 1
ATOM 1300 C CA . GLU A 1 171 ? -4.053 -1.237 23.481 1.00 79.94 171 GLU A CA 1
ATOM 1301 C C . GLU A 1 171 ? -4.862 -1.648 22.237 1.00 79.94 171 GLU A C 1
ATOM 1303 O O . GLU A 1 171 ? -4.713 -2.766 21.751 1.00 79.94 171 GLU A O 1
ATOM 1308 N N . ASP A 1 172 ? -5.618 -0.715 21.650 1.00 80.31 172 ASP A N 1
ATOM 1309 C CA . ASP A 1 172 ? -6.486 -0.954 20.486 1.00 80.31 172 ASP A CA 1
ATOM 1310 C C . ASP A 1 172 ? -5.814 -0.609 19.143 1.00 80.31 172 ASP A C 1
ATOM 1312 O O . ASP A 1 172 ? -6.483 -0.348 18.140 1.00 80.31 172 ASP A O 1
ATOM 1316 N N . VAL A 1 173 ? -4.478 -0.550 19.105 1.00 79.56 173 VAL A N 1
ATOM 1317 C CA . VAL A 1 173 ? -3.723 -0.194 17.895 1.00 79.56 173 VAL A CA 1
ATOM 1318 C C . VAL A 1 173 ? -2.650 -1.233 17.598 1.00 79.56 173 VAL A C 1
ATOM 1320 O O . VAL A 1 173 ? -1.663 -1.367 18.319 1.00 79.56 173 VAL A O 1
ATOM 1323 N N . LEU A 1 174 ? -2.788 -1.905 16.454 1.00 80.56 174 LEU A N 1
ATOM 1324 C CA . LEU A 1 174 ? -1.739 -2.748 15.891 1.00 80.56 174 LEU A CA 1
ATOM 1325 C C . LEU A 1 174 ? -0.880 -1.951 14.906 1.00 80.56 174 LEU A C 1
ATOM 1327 O O . LEU A 1 174 ? -1.339 -1.570 13.830 1.00 80.56 174 LEU A O 1
ATOM 1331 N N . LEU A 1 175 ? 0.401 -1.770 15.231 1.00 82.56 175 LEU A N 1
ATOM 1332 C CA . LEU A 1 175 ? 1.391 -1.292 14.267 1.00 82.56 175 LEU A CA 1
ATOM 1333 C C . LEU A 1 175 ? 1.882 -2.462 13.402 1.00 82.56 175 LEU A C 1
ATOM 1335 O O . LEU A 1 175 ? 2.619 -3.325 13.883 1.00 82.56 175 LEU A O 1
ATOM 1339 N N . LEU A 1 176 ? 1.526 -2.465 12.116 1.00 82.12 176 LEU A N 1
ATOM 1340 C CA . LEU A 1 176 ? 2.061 -3.436 11.157 1.00 82.12 176 LEU A CA 1
ATOM 1341 C C . LEU A 1 176 ? 3.511 -3.092 10.798 1.00 82.12 176 LEU A C 1
ATOM 1343 O O . LEU A 1 176 ? 3.786 -2.014 10.263 1.00 82.12 176 LEU A O 1
ATOM 1347 N N . ASP A 1 177 ? 4.432 -4.018 11.073 1.00 84.00 177 ASP A N 1
ATOM 1348 C CA . ASP A 1 177 ? 5.860 -3.827 10.813 1.00 84.00 177 ASP A CA 1
ATOM 1349 C C . ASP A 1 177 ? 6.247 -4.193 9.368 1.00 84.00 177 ASP A C 1
ATOM 1351 O O . ASP A 1 177 ? 6.785 -5.268 9.084 1.00 84.00 177 ASP A O 1
ATOM 1355 N N . LEU A 1 178 ? 5.955 -3.282 8.437 1.00 82.38 178 LEU A N 1
ATOM 1356 C CA . LEU A 1 178 ? 6.347 -3.419 7.034 1.00 82.38 178 LEU A CA 1
ATOM 1357 C C . LEU A 1 178 ? 7.863 -3.339 6.841 1.00 82.38 178 LEU A C 1
ATOM 1359 O O . LEU A 1 178 ? 8.376 -3.985 5.934 1.00 82.38 178 LEU A O 1
ATOM 1363 N N . ASP A 1 179 ? 8.586 -2.584 7.669 1.00 83.62 179 ASP A N 1
ATOM 1364 C CA . ASP A 1 179 ? 10.044 -2.447 7.564 1.00 83.62 179 ASP A CA 1
ATOM 1365 C C . ASP A 1 179 ? 10.745 -3.803 7.671 1.00 83.62 179 ASP A C 1
ATOM 1367 O O . ASP A 1 179 ? 11.491 -4.198 6.768 1.00 83.62 179 ASP A O 1
ATOM 1371 N N . SER A 1 180 ? 10.425 -4.561 8.722 1.00 84.19 180 SER A N 1
ATOM 1372 C CA . SER A 1 180 ? 10.946 -5.917 8.917 1.00 84.19 180 SER A CA 1
ATOM 1373 C C . SER A 1 180 ? 10.434 -6.882 7.845 1.00 84.19 180 SER A C 1
ATOM 1375 O O . SER A 1 180 ? 11.225 -7.617 7.251 1.00 84.19 180 SER A O 1
ATOM 1377 N N . ALA A 1 181 ? 9.129 -6.850 7.540 1.00 84.19 181 ALA A N 1
ATOM 1378 C CA . ALA A 1 181 ? 8.526 -7.755 6.558 1.00 84.19 181 ALA A CA 1
ATOM 1379 C C . ALA A 1 181 ? 9.147 -7.599 5.159 1.00 84.19 181 ALA A C 1
ATOM 1381 O O . ALA A 1 181 ? 9.464 -8.592 4.503 1.00 84.19 181 ALA A O 1
ATOM 1382 N N . PHE A 1 182 ? 9.370 -6.362 4.709 1.00 82.81 182 PHE A N 1
ATOM 1383 C CA . PHE A 1 182 ? 10.030 -6.084 3.435 1.00 82.81 182 PHE A CA 1
ATOM 1384 C C . PHE A 1 182 ? 11.529 -6.373 3.490 1.00 82.81 182 PHE A C 1
ATOM 1386 O O . PHE A 1 182 ? 12.062 -6.919 2.528 1.00 82.81 182 PHE A O 1
ATOM 1393 N N . THR A 1 183 ? 12.215 -6.025 4.581 1.00 78.69 183 THR A N 1
ATOM 1394 C CA . THR A 1 183 ? 13.661 -6.260 4.724 1.00 78.69 183 THR A CA 1
ATOM 1395 C C . THR A 1 183 ? 14.003 -7.738 4.555 1.00 78.69 183 THR A C 1
ATOM 1397 O O . THR A 1 183 ? 14.868 -8.074 3.743 1.00 78.69 183 THR A O 1
ATOM 1400 N N . ASP A 1 184 ? 13.269 -8.618 5.234 1.00 74.56 184 ASP A N 1
ATOM 1401 C CA . ASP A 1 184 ? 13.444 -10.069 5.136 1.00 74.56 184 ASP A CA 1
ATOM 1402 C C . ASP A 1 184 ? 13.252 -10.588 3.704 1.00 74.56 184 ASP A C 1
ATOM 1404 O O . ASP A 1 184 ? 13.980 -11.470 3.244 1.00 74.56 184 ASP A O 1
ATOM 1408 N N . LEU A 1 185 ? 12.259 -10.054 2.989 1.00 73.75 185 LEU A N 1
ATOM 1409 C CA . LEU A 1 185 ? 11.883 -10.528 1.657 1.00 73.75 185 LEU A CA 1
ATOM 1410 C C . LEU A 1 185 ? 12.815 -9.977 0.571 1.00 73.75 185 LEU A C 1
ATOM 1412 O O . LEU A 1 185 ? 13.286 -10.737 -0.276 1.00 73.75 185 LEU A O 1
ATOM 1416 N N . VAL A 1 186 ? 13.147 -8.688 0.624 1.00 71.38 186 VAL A N 1
ATOM 1417 C CA . VAL A 1 186 ? 13.963 -8.002 -0.389 1.00 71.38 186 VAL A CA 1
ATOM 1418 C C . VAL A 1 186 ? 15.442 -8.374 -0.272 1.00 71.38 186 VAL A C 1
ATOM 1420 O O . VAL A 1 186 ? 16.105 -8.545 -1.292 1.00 71.38 186 VAL A O 1
ATOM 1423 N N . GLN A 1 187 ? 15.969 -8.588 0.939 1.00 57.66 187 GLN A N 1
ATOM 1424 C CA . GLN A 1 187 ? 17.347 -9.075 1.106 1.00 57.66 187 GLN A CA 1
ATOM 1425 C C . GLN A 1 187 ? 17.513 -10.542 0.675 1.00 57.66 187 GLN A C 1
ATOM 1427 O O . GLN A 1 187 ? 18.627 -10.967 0.369 1.00 57.66 187 GLN A O 1
ATOM 1432 N N . SER A 1 188 ? 16.419 -11.310 0.602 1.00 44.88 188 SER A N 1
ATOM 1433 C CA . SER A 1 188 ? 16.441 -12.718 0.185 1.00 44.88 188 SER A CA 1
ATOM 1434 C C . SER A 1 188 ? 16.390 -12.931 -1.337 1.00 44.88 188 SER A C 1
ATOM 1436 O O . SER A 1 188 ? 16.748 -14.012 -1.809 1.00 44.88 188 SER A O 1
ATOM 1438 N N . LYS A 1 189 ? 15.980 -11.921 -2.122 1.00 47.31 189 LYS A N 1
ATOM 1439 C CA . LYS A 1 189 ? 15.879 -11.993 -3.590 1.00 47.31 189 LYS A CA 1
ATOM 1440 C C . LYS A 1 189 ? 16.299 -10.665 -4.233 1.00 47.31 189 LYS A C 1
ATOM 1442 O O . LYS A 1 189 ? 15.523 -9.718 -4.291 1.00 47.31 189 LYS A O 1
ATOM 1447 N N . GLY A 1 190 ? 17.546 -10.612 -4.708 1.00 38.44 190 GLY A N 1
ATOM 1448 C CA . GLY A 1 190 ? 18.136 -9.436 -5.355 1.00 38.44 190 GLY A CA 1
ATOM 1449 C C . GLY A 1 190 ? 17.414 -8.999 -6.637 1.00 38.44 190 GLY A C 1
ATOM 1450 O O . GLY A 1 190 ? 16.803 -9.811 -7.333 1.00 38.44 190 GLY A O 1
ATOM 1451 N N . GLY A 1 191 ? 17.497 -7.697 -6.936 1.00 47.75 191 GLY A N 1
ATOM 1452 C CA . GLY A 1 191 ? 16.964 -7.089 -8.158 1.00 47.75 191 GLY A CA 1
ATOM 1453 C C . GLY A 1 191 ? 17.554 -7.723 -9.419 1.00 47.75 191 GLY A C 1
ATOM 1454 O O . GLY A 1 191 ? 18.720 -8.109 -9.440 1.00 47.75 191 GLY A O 1
ATOM 1455 N N . GLN A 1 192 ? 16.731 -7.876 -10.458 1.00 48.41 192 GLN A N 1
ATOM 1456 C CA . GLN A 1 192 ? 17.132 -8.603 -11.660 1.00 48.41 192 GLN A CA 1
ATOM 1457 C C . GLN A 1 192 ? 17.780 -7.704 -12.715 1.00 48.41 192 GLN A C 1
ATOM 1459 O O . GLN A 1 192 ? 17.213 -6.701 -13.153 1.00 48.41 192 GLN A O 1
ATOM 1464 N N . GLU A 1 193 ? 18.943 -8.153 -13.172 1.00 50.50 193 GLU A N 1
ATOM 1465 C CA . GLU A 1 193 ? 19.626 -7.712 -14.383 1.00 50.50 193 GLU A CA 1
ATOM 1466 C C . GLU A 1 193 ? 19.622 -8.867 -15.387 1.00 50.50 193 GLU A C 1
ATOM 1468 O O . GLU A 1 193 ? 19.629 -10.040 -14.999 1.00 50.50 193 GLU A O 1
ATOM 1473 N N . ASP A 1 194 ? 19.616 -8.559 -16.685 1.00 46.94 194 ASP A N 1
ATOM 1474 C CA . ASP A 1 194 ? 19.917 -9.584 -17.686 1.00 46.94 194 ASP A CA 1
ATOM 1475 C C . ASP A 1 194 ? 21.378 -10.066 -17.555 1.00 46.94 194 ASP A C 1
ATOM 1477 O O . ASP A 1 194 ? 22.193 -9.496 -16.827 1.00 46.94 194 ASP A O 1
ATOM 1481 N N . ALA A 1 195 ? 21.754 -11.108 -18.301 1.00 39.59 195 ALA A N 1
ATOM 1482 C CA . ALA A 1 195 ? 23.127 -11.630 -18.324 1.00 39.59 195 ALA A CA 1
ATOM 1483 C C . ALA A 1 195 ? 24.183 -10.612 -18.829 1.00 39.59 195 ALA A C 1
ATOM 1485 O O . ALA A 1 195 ? 25.360 -10.951 -18.954 1.00 39.59 195 ALA A O 1
ATOM 1486 N N . GLN A 1 196 ? 23.771 -9.385 -19.160 1.00 40.81 196 GLN A N 1
ATOM 1487 C CA . GLN A 1 196 ? 24.592 -8.274 -19.626 1.00 40.81 196 GLN A CA 1
ATOM 1488 C C . GLN A 1 196 ? 24.549 -7.064 -18.671 1.00 40.81 196 GLN A C 1
ATOM 1490 O O . GLN A 1 196 ? 25.092 -6.014 -19.018 1.00 40.81 196 GLN A O 1
ATOM 1495 N N . GLY A 1 197 ? 23.946 -7.191 -17.482 1.00 46.19 197 GLY A N 1
ATOM 1496 C CA . GLY A 1 197 ? 23.931 -6.138 -16.462 1.00 46.19 197 GLY A CA 1
ATOM 1497 C C . GLY A 1 197 ? 22.969 -4.986 -16.763 1.00 46.19 197 GLY A C 1
ATOM 1498 O O . GLY A 1 197 ? 23.170 -3.869 -16.287 1.00 46.19 197 GLY A O 1
ATOM 1499 N N . ARG A 1 198 ? 21.954 -5.192 -17.614 1.00 46.50 198 ARG A N 1
ATOM 1500 C CA . ARG A 1 198 ? 20.987 -4.139 -17.961 1.00 46.50 198 ARG A CA 1
ATOM 1501 C C . ARG A 1 198 ? 19.726 -4.250 -17.115 1.00 46.50 198 ARG A C 1
ATOM 1503 O O . ARG A 1 198 ? 19.097 -5.305 -17.051 1.00 46.50 198 ARG A O 1
ATOM 1510 N N . ALA A 1 199 ? 19.312 -3.113 -16.555 1.00 49.41 199 ALA A N 1
ATOM 1511 C CA . ALA A 1 199 ? 18.013 -2.946 -15.916 1.00 49.41 199 ALA A CA 1
ATOM 1512 C C . ALA A 1 199 ? 16.884 -3.132 -16.945 1.00 49.41 199 ALA A C 1
ATOM 1514 O O . ALA A 1 199 ? 16.699 -2.300 -17.838 1.00 49.41 199 ALA A O 1
ATOM 1515 N N . MET A 1 200 ? 16.131 -4.221 -16.826 1.00 42.19 200 MET A N 1
ATOM 1516 C CA . MET A 1 200 ? 14.989 -4.510 -17.692 1.00 42.19 200 MET A CA 1
ATOM 1517 C C . MET A 1 200 ? 13.718 -3.898 -17.086 1.00 42.19 200 MET A C 1
ATOM 1519 O O . MET A 1 200 ? 13.192 -4.406 -16.106 1.00 42.19 200 MET A O 1
ATOM 1523 N N . TYR A 1 201 ? 13.194 -2.827 -17.692 1.00 48.94 201 TYR A N 1
ATOM 1524 C CA . TYR A 1 201 ? 11.815 -2.353 -17.465 1.00 48.94 201 TYR A CA 1
ATOM 1525 C C . TYR A 1 201 ? 10.862 -2.890 -18.547 1.00 48.94 201 TYR A C 1
ATOM 1527 O O . TYR A 1 201 ? 10.039 -2.161 -19.099 1.00 48.94 201 TYR A O 1
ATOM 1535 N N . SER A 1 202 ? 11.003 -4.167 -18.900 1.00 42.41 202 SER A N 1
ATOM 1536 C CA . SER A 1 202 ? 10.006 -4.909 -19.676 1.00 42.41 202 SER A CA 1
ATOM 1537 C C . SER A 1 202 ? 9.097 -5.679 -18.723 1.00 42.41 202 SER A C 1
ATOM 1539 O O . SER A 1 202 ? 9.577 -6.160 -17.699 1.00 42.41 202 SER A O 1
ATOM 1541 N N . VAL A 1 203 ? 7.814 -5.848 -19.071 1.00 50.69 203 VAL A N 1
ATOM 1542 C CA . VAL A 1 203 ? 6.929 -6.786 -18.358 1.00 50.69 203 VAL A CA 1
ATOM 1543 C C . VAL A 1 203 ? 7.612 -8.148 -18.350 1.00 50.69 203 VAL A C 1
ATOM 1545 O O . VAL A 1 203 ? 7.864 -8.722 -19.413 1.00 50.69 203 VAL A O 1
ATOM 1548 N N . CYS A 1 204 ? 7.989 -8.619 -17.164 1.00 62.34 204 CYS A N 1
ATOM 1549 C CA . CYS A 1 204 ? 8.636 -9.913 -17.022 1.00 62.34 204 CYS A CA 1
ATOM 1550 C C . CYS A 1 204 ? 7.626 -11.009 -17.404 1.00 62.34 204 CYS A C 1
ATOM 1552 O O . CYS A 1 204 ? 6.446 -10.861 -17.087 1.00 62.34 204 CYS A O 1
ATOM 1554 N N . PRO A 1 205 ? 8.043 -12.106 -18.061 1.00 57.72 205 PRO A N 1
ATOM 1555 C CA . PRO A 1 205 ? 7.118 -13.165 -18.474 1.00 57.72 205 PRO A CA 1
ATOM 1556 C C . PRO A 1 205 ? 6.316 -13.761 -17.308 1.00 57.72 205 PRO A C 1
ATOM 1558 O O . PRO A 1 205 ? 5.168 -14.146 -17.497 1.00 57.72 205 PRO A O 1
ATOM 1561 N N . ASN A 1 206 ? 6.916 -13.788 -16.110 1.00 68.50 206 ASN A N 1
ATOM 1562 C CA . ASN A 1 206 ? 6.342 -14.362 -14.897 1.00 68.50 206 ASN A CA 1
ATOM 1563 C C . ASN A 1 206 ? 6.419 -13.360 -13.731 1.00 68.50 206 ASN A C 1
ATOM 1565 O O . ASN A 1 206 ? 7.336 -13.463 -12.920 1.00 68.50 206 ASN A O 1
ATOM 1569 N N . PRO A 1 207 ? 5.496 -12.396 -13.589 1.00 64.19 207 PRO A N 1
ATOM 1570 C CA . PRO A 1 207 ? 5.544 -11.420 -12.492 1.00 64.19 207 PRO A CA 1
ATOM 1571 C C . PRO A 1 207 ? 5.469 -12.056 -11.089 1.00 64.19 207 PRO A C 1
ATOM 1573 O O . PRO A 1 207 ? 5.961 -11.477 -10.127 1.00 64.19 207 PRO A O 1
ATOM 1576 N N . GLN A 1 208 ? 4.956 -13.286 -10.986 1.00 72.50 208 GLN A N 1
ATOM 1577 C CA . GLN A 1 208 ? 4.908 -14.082 -9.752 1.00 72.50 208 GLN A CA 1
ATOM 1578 C C . GLN A 1 208 ? 6.296 -14.422 -9.172 1.00 72.50 208 GLN A C 1
ATOM 1580 O O . GLN A 1 208 ? 6.429 -14.676 -7.977 1.00 72.50 208 GLN A O 1
ATOM 1585 N N . ASP A 1 209 ? 7.348 -14.398 -9.997 1.00 72.88 209 ASP A N 1
ATOM 1586 C CA . ASP A 1 209 ? 8.721 -14.688 -9.562 1.00 72.88 209 ASP A CA 1
ATOM 1587 C C . ASP A 1 209 ? 9.441 -13.450 -8.984 1.00 72.88 209 ASP A C 1
ATOM 1589 O O . ASP A 1 209 ? 10.582 -13.550 -8.517 1.00 72.88 209 ASP A O 1
ATOM 1593 N N . TYR A 1 210 ? 8.788 -12.281 -9.001 1.00 73.50 210 TYR A N 1
ATOM 1594 C CA . TYR A 1 210 ? 9.384 -10.977 -8.714 1.00 73.50 210 TYR A CA 1
ATOM 1595 C C . TYR A 1 210 ? 8.680 -10.291 -7.555 1.00 73.50 210 TYR A C 1
ATOM 1597 O O . TYR A 1 210 ? 7.466 -10.373 -7.413 1.00 73.50 210 TYR A O 1
ATOM 1605 N N . PHE A 1 211 ? 9.452 -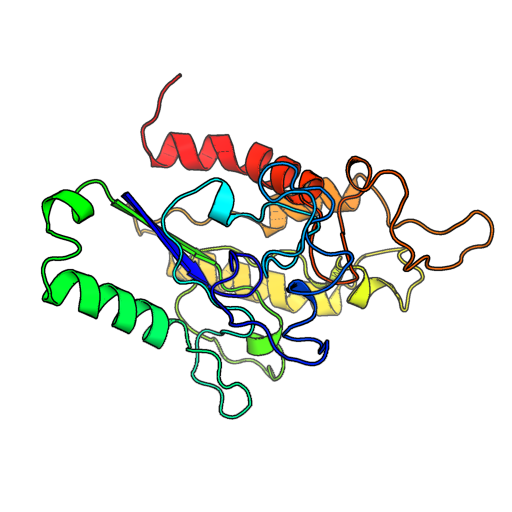9.558 -6.754 1.00 79.06 211 PHE A N 1
ATOM 1606 C CA . PHE A 1 211 ? 8.905 -8.796 -5.635 1.00 79.06 211 PHE A CA 1
ATOM 1607 C C . PHE A 1 211 ? 8.370 -7.421 -6.060 1.00 79.06 211 PHE A C 1
ATOM 1609 O O . PHE A 1 211 ? 7.332 -6.994 -5.569 1.00 79.06 211 PHE A O 1
ATOM 1616 N N . TYR A 1 212 ? 9.059 -6.731 -6.978 1.00 79.38 212 TYR A N 1
ATOM 1617 C CA . TYR A 1 212 ? 8.694 -5.391 -7.448 1.00 79.38 212 TYR A CA 1
ATOM 1618 C C . TYR A 1 212 ? 8.095 -5.423 -8.853 1.00 79.38 212 TYR A C 1
ATOM 1620 O O . TYR A 1 212 ? 8.624 -6.088 -9.742 1.00 79.38 212 TYR A O 1
ATOM 1628 N N . TRP A 1 213 ? 7.002 -4.682 -9.036 1.00 74.00 213 TRP A N 1
ATOM 1629 C CA . TRP A 1 213 ? 6.308 -4.508 -10.308 1.00 74.00 213 TRP A CA 1
ATOM 1630 C C . TRP A 1 213 ? 6.910 -3.380 -11.147 1.00 74.00 213 TRP A C 1
ATOM 1632 O O . TRP A 1 213 ? 7.144 -3.531 -12.345 1.00 74.00 213 TRP A O 1
ATOM 1642 N N . ASP A 1 214 ? 7.191 -2.247 -10.506 1.00 70.06 214 ASP A N 1
ATOM 1643 C CA . ASP A 1 214 ? 7.944 -1.149 -11.100 1.00 70.06 214 ASP A CA 1
ATOM 1644 C C . ASP A 1 214 ? 9.088 -0.717 -10.176 1.00 70.06 214 ASP A C 1
ATOM 1646 O O . ASP A 1 214 ? 9.508 -1.451 -9.284 1.00 70.06 214 ASP A O 1
ATOM 1650 N N . ASN A 1 215 ? 9.653 0.469 -10.396 1.00 68.75 215 ASN A N 1
ATOM 1651 C CA . ASN A 1 215 ? 10.770 0.932 -9.583 1.00 68.75 215 ASN A CA 1
ATOM 1652 C C . ASN A 1 215 ? 10.400 1.334 -8.142 1.00 68.75 215 ASN A C 1
ATOM 1654 O O . ASN A 1 215 ? 11.296 1.725 -7.392 1.00 68.75 215 ASN A O 1
ATOM 1658 N N . VAL A 1 216 ? 9.127 1.253 -7.749 1.00 73.62 216 VAL A N 1
ATOM 1659 C CA . VAL A 1 216 ? 8.630 1.660 -6.428 1.00 73.62 216 VAL A CA 1
ATOM 1660 C C . VAL A 1 216 ? 7.710 0.605 -5.808 1.00 73.62 216 VAL A C 1
ATOM 1662 O O . VAL A 1 216 ? 7.853 0.312 -4.622 1.00 73.62 216 VAL A O 1
ATOM 1665 N N . TYR A 1 217 ? 6.773 0.044 -6.572 1.00 79.38 217 TYR A N 1
ATOM 1666 C CA . TYR A 1 217 ? 5.649 -0.720 -6.029 1.00 79.38 217 TYR A CA 1
ATOM 1667 C C . TYR A 1 217 ? 5.817 -2.240 -6.167 1.00 79.38 217 TYR A C 1
ATOM 1669 O O . TYR A 1 217 ? 6.345 -2.698 -7.186 1.00 79.38 217 TYR A O 1
ATOM 1677 N N . PRO A 1 218 ? 5.366 -3.037 -5.176 1.00 81.94 218 PRO A N 1
ATOM 1678 C CA . PRO A 1 218 ? 5.393 -4.495 -5.254 1.00 81.94 218 PRO A CA 1
ATOM 1679 C C . PRO A 1 218 ? 4.468 -5.085 -6.327 1.00 81.94 218 PRO A C 1
ATOM 1681 O O . PRO A 1 218 ? 3.453 -4.488 -6.702 1.00 81.94 218 PRO A O 1
ATOM 1684 N N . THR A 1 219 ? 4.792 -6.296 -6.775 1.00 81.62 219 THR A N 1
ATOM 1685 C CA . THR A 1 219 ? 3.841 -7.166 -7.484 1.00 81.62 219 THR A CA 1
ATOM 1686 C C . THR A 1 219 ? 2.781 -7.706 -6.520 1.00 81.62 219 THR A C 1
ATOM 1688 O O . THR A 1 219 ? 2.947 -7.643 -5.297 1.00 81.62 219 THR A O 1
ATOM 1691 N N . GLN A 1 220 ? 1.720 -8.310 -7.050 1.00 80.69 220 GLN A N 1
ATOM 1692 C CA . GLN A 1 220 ? 0.736 -9.057 -6.272 1.00 80.69 220 GLN A CA 1
ATOM 1693 C C . GLN A 1 220 ? 1.410 -10.169 -5.452 1.00 80.69 220 GLN A C 1
ATOM 1695 O O . GLN A 1 220 ? 1.100 -10.323 -4.275 1.00 80.69 220 GLN A O 1
ATOM 1700 N N . ALA A 1 221 ? 2.366 -10.898 -6.040 1.00 80.31 221 ALA A N 1
ATOM 1701 C CA . ALA A 1 221 ? 3.133 -11.932 -5.340 1.00 80.31 221 ALA A CA 1
ATOM 1702 C C . ALA A 1 221 ? 3.997 -11.353 -4.209 1.00 80.31 221 ALA A C 1
ATOM 1704 O O . ALA A 1 221 ? 4.108 -11.939 -3.131 1.00 80.31 221 ALA A O 1
ATOM 1705 N N . GLY A 1 222 ? 4.592 -10.178 -4.438 1.00 81.50 222 GLY A N 1
ATOM 1706 C CA . GLY A 1 222 ? 5.307 -9.424 -3.413 1.00 81.50 222 GLY A CA 1
ATOM 1707 C C . GLY A 1 222 ? 4.391 -9.057 -2.245 1.00 81.50 222 GLY A C 1
ATOM 1708 O O . GLY A 1 222 ? 4.752 -9.285 -1.090 1.00 81.50 222 GLY A O 1
ATOM 1709 N N . TRP A 1 223 ? 3.183 -8.566 -2.533 1.00 83.94 223 TRP A N 1
ATOM 1710 C CA . TRP A 1 223 ? 2.180 -8.267 -1.509 1.00 83.94 223 TRP A CA 1
ATOM 1711 C C . TRP A 1 223 ? 1.694 -9.503 -0.760 1.00 83.94 223 TRP A C 1
ATOM 1713 O O . TRP A 1 223 ? 1.599 -9.456 0.463 1.00 83.94 223 TRP A O 1
ATOM 1723 N N . GLU A 1 224 ? 1.440 -10.611 -1.450 1.00 79.62 224 GLU A N 1
ATOM 1724 C CA . GLU A 1 224 ? 1.058 -11.876 -0.818 1.00 79.62 224 GLU A CA 1
ATOM 1725 C C . GLU A 1 224 ? 2.154 -12.364 0.145 1.00 79.62 224 GLU A C 1
ATOM 1727 O O . GLU A 1 224 ? 1.872 -12.726 1.288 1.00 79.62 224 GLU A O 1
ATOM 1732 N N . ALA A 1 225 ? 3.426 -12.282 -0.260 1.00 82.31 225 ALA A N 1
ATOM 1733 C CA . ALA A 1 225 ? 4.555 -12.630 0.599 1.00 82.31 225 ALA A CA 1
ATOM 1734 C C . ALA A 1 225 ? 4.654 -11.733 1.847 1.00 82.31 225 ALA A C 1
ATOM 1736 O O . ALA A 1 225 ? 4.928 -12.237 2.939 1.00 82.31 225 ALA A O 1
ATOM 1737 N N . VAL A 1 226 ? 4.410 -10.425 1.705 1.00 84.12 226 VAL A N 1
ATOM 1738 C CA . VAL A 1 226 ? 4.359 -9.479 2.834 1.00 84.12 226 VAL A CA 1
ATOM 1739 C C . VAL A 1 226 ? 3.190 -9.812 3.761 1.00 84.12 226 VAL A C 1
ATOM 1741 O O . VAL A 1 226 ? 3.385 -9.945 4.968 1.00 84.12 226 VAL A O 1
ATOM 1744 N N . MET A 1 227 ? 1.987 -10.002 3.216 1.00 83.88 227 MET A N 1
ATOM 1745 C CA . MET A 1 227 ? 0.789 -10.282 4.008 1.00 83.88 227 MET A CA 1
ATOM 1746 C C . MET A 1 227 ? 0.885 -11.616 4.749 1.00 83.88 227 MET A C 1
ATOM 1748 O O . MET A 1 227 ? 0.485 -11.682 5.907 1.00 83.88 227 MET A O 1
ATOM 1752 N N . ASN A 1 228 ? 1.523 -12.633 4.165 1.00 82.12 228 ASN A N 1
ATOM 1753 C CA . ASN A 1 228 ? 1.812 -13.895 4.853 1.00 82.12 228 ASN A CA 1
ATOM 1754 C C . ASN A 1 228 ? 2.675 -13.705 6.115 1.00 82.12 228 ASN A C 1
ATOM 1756 O O . ASN A 1 228 ? 2.509 -14.437 7.088 1.00 82.12 228 ASN A O 1
ATOM 1760 N N . ARG A 1 229 ? 3.583 -12.716 6.144 1.00 83.50 229 ARG A N 1
ATOM 1761 C CA . ARG A 1 229 ? 4.368 -12.388 7.352 1.00 83.50 229 ARG A CA 1
ATOM 1762 C C . ARG A 1 229 ? 3.555 -11.623 8.398 1.00 83.50 229 ARG A C 1
ATOM 1764 O O . ARG A 1 229 ? 3.833 -11.753 9.586 1.00 83.50 229 ARG A O 1
ATOM 1771 N N . LEU A 1 230 ? 2.570 -10.839 7.965 1.00 83.00 230 LEU A N 1
ATOM 1772 C CA . LEU A 1 230 ? 1.729 -10.009 8.835 1.00 83.00 230 LEU A CA 1
ATOM 1773 C C . LEU A 1 230 ? 0.474 -10.734 9.334 1.00 83.00 230 LEU A C 1
ATOM 1775 O O . LEU A 1 230 ? -0.154 -10.270 10.282 1.00 83.00 230 LEU A O 1
ATOM 1779 N N . GLN A 1 231 ? 0.121 -11.867 8.726 1.00 82.06 231 GLN A N 1
ATOM 1780 C CA . GLN A 1 231 ? -1.096 -12.617 9.023 1.00 82.06 231 GLN A CA 1
ATOM 1781 C C . GLN A 1 231 ? -1.201 -13.009 10.501 1.00 82.06 231 GLN A C 1
ATOM 1783 O O . GLN A 1 231 ? -2.239 -12.767 11.104 1.00 82.06 231 GLN A O 1
ATOM 1788 N N . GLY A 1 232 ? -0.133 -13.563 11.085 1.00 80.00 232 GLY A N 1
ATOM 1789 C CA . GLY A 1 232 ? -0.105 -13.941 12.503 1.00 80.00 232 GLY A CA 1
ATOM 1790 C C . GLY A 1 232 ? -0.403 -12.757 13.431 1.00 80.00 232 GLY A C 1
ATOM 1791 O O . GLY A 1 232 ? -1.417 -12.791 14.121 1.00 80.00 232 GLY A O 1
ATOM 1792 N N . PRO A 1 233 ? 0.394 -11.670 13.383 1.00 81.75 233 PRO A N 1
ATOM 1793 C CA . PRO A 1 233 ? 0.134 -10.463 14.169 1.00 81.75 233 PRO A CA 1
ATOM 1794 C C . PRO A 1 233 ? -1.275 -9.879 13.996 1.00 81.75 233 PRO A C 1
ATOM 1796 O O . PRO A 1 233 ? -1.873 -9.430 14.971 1.00 81.75 233 PRO A O 1
ATOM 1799 N N . ILE A 1 234 ? -1.814 -9.888 12.770 1.00 77.44 234 ILE A N 1
ATOM 1800 C CA . ILE A 1 234 ? -3.183 -9.428 12.497 1.00 77.44 234 ILE A CA 1
ATOM 1801 C C . ILE A 1 234 ? -4.197 -10.341 13.189 1.00 77.44 234 ILE A C 1
ATOM 1803 O O . ILE A 1 234 ? -5.094 -9.852 13.863 1.00 77.44 234 ILE A O 1
ATOM 1807 N N . MET A 1 235 ? -4.066 -11.657 13.048 1.00 76.00 235 MET A N 1
ATOM 1808 C CA . MET A 1 235 ? -5.010 -12.611 13.635 1.00 76.00 235 MET A CA 1
ATOM 1809 C C . MET A 1 235 ? -4.983 -12.599 15.158 1.00 76.00 235 MET A C 1
ATOM 1811 O O . MET A 1 235 ? -6.048 -12.608 15.771 1.00 76.00 235 MET A O 1
ATOM 1815 N N . ASP A 1 236 ? -3.795 -12.487 15.750 1.00 80.62 236 ASP A N 1
ATOM 1816 C CA . ASP A 1 236 ? -3.625 -12.351 17.195 1.00 80.62 236 ASP A CA 1
ATOM 1817 C C . ASP A 1 236 ? -4.319 -11.083 17.716 1.00 80.62 236 ASP A C 1
ATOM 1819 O O . ASP A 1 236 ? -5.057 -11.143 18.699 1.00 80.62 236 ASP A O 1
ATOM 1823 N N . PHE A 1 237 ? -4.141 -9.945 17.033 1.00 81.56 237 PHE A N 1
ATOM 1824 C CA . PHE A 1 237 ? -4.799 -8.683 17.390 1.00 81.56 237 PHE A CA 1
ATOM 1825 C C . PHE A 1 237 ? -6.324 -8.756 17.264 1.00 81.56 237 PHE A C 1
ATOM 1827 O O . PHE A 1 237 ? -7.043 -8.234 18.110 1.00 81.56 237 PHE A O 1
ATOM 1834 N N . LEU A 1 238 ? -6.823 -9.437 16.231 1.00 76.12 238 LEU A N 1
ATOM 1835 C CA . LEU A 1 238 ? -8.257 -9.632 16.009 1.00 76.12 238 LEU A CA 1
ATOM 1836 C C . LEU A 1 238 ? -8.872 -10.716 16.911 1.00 76.12 238 LEU A C 1
ATOM 1838 O O . LEU A 1 238 ? -10.071 -10.973 16.814 1.00 76.12 238 LEU A O 1
ATOM 1842 N N . GLY A 1 239 ? -8.077 -11.387 17.751 1.00 78.62 239 GLY A N 1
ATOM 1843 C CA . GLY A 1 239 ? -8.548 -12.487 18.594 1.00 78.62 239 GLY A CA 1
ATOM 1844 C C . GLY A 1 239 ? -9.020 -13.715 17.803 1.00 78.62 239 GLY A C 1
ATOM 1845 O O . GLY A 1 239 ? -9.836 -14.493 18.302 1.00 78.62 239 GLY A O 1
ATOM 1846 N N . ILE A 1 240 ? -8.533 -13.899 16.572 1.00 73.44 240 ILE A N 1
ATOM 1847 C CA . ILE A 1 240 ? -8.898 -15.019 15.698 1.00 73.44 240 ILE A CA 1
ATOM 1848 C C . ILE A 1 240 ? -7.962 -16.194 15.995 1.00 73.44 240 ILE A C 1
ATOM 1850 O O . ILE A 1 240 ? -6.783 -16.167 15.652 1.00 73.44 240 ILE A O 1
ATOM 1854 N N . VAL A 1 241 ? -8.496 -17.244 16.620 1.00 70.75 241 VAL A N 1
ATOM 1855 C CA . VAL A 1 241 ? -7.762 -18.483 16.928 1.00 70.75 241 VAL A CA 1
ATOM 1856 C C . VAL A 1 241 ? -8.100 -19.554 15.886 1.00 70.75 241 VAL A C 1
ATOM 1858 O O . VAL A 1 241 ? -9.274 -19.752 15.573 1.00 70.75 241 VAL A O 1
ATOM 1861 N N . TYR A 1 242 ? -7.077 -20.235 15.359 1.00 54.91 242 TYR A N 1
ATOM 1862 C CA . TYR A 1 242 ? -7.208 -21.373 14.435 1.00 54.91 242 TYR A CA 1
ATOM 1863 C C . TYR A 1 242 ? -7.561 -22.692 15.128 1.00 54.91 242 TYR A C 1
ATOM 1865 O O . TYR A 1 242 ? -7.000 -22.962 16.216 1.00 54.91 242 TYR A O 1
#

pLDDT: mean 73.12, std 13.16, range [27.36, 90.44]

Secondary structure (DSSP, 8-state):
-EEEEESTTT-SS-SPP-SS--TTTGGGSTTTTTT-GGGTT---S-SSSS--GGGGSSEE---TT--SS--TT--SPPHHHHHHHHHHHHHTTSS-HHHHHT-EEEEE---HHHHTT-SS-PPP--SBPPP-GGGSHHHHGGGTTSS--HHHHHHHHHHHHHHHHHHTT-TT---B-HHHHHHHHHHHSPPPB-TT--B--S--S-GGG-SBSSSSSBPHHHHHHHHHHHHHHHHHHTT---

Organism: NCBI:txid1010633

Mean predicted aligned error: 10.18 Å

Foldseek 3Di:
DEEEEEALLQDQQPDDADPDQDPQRVLQDPPACLVVVVVVNGRRSHPASHDGLCVVDDDYLYYHPEEQDDDPVDPDDHSVRSVVVVVVCDVVVVQDVVNVVLYDYAFDYQDCNVVVDDPDDDDDDGQEQHAQQQQFQLNCVVVLQPDGDPVSSVVSVVRNVVVCVVCPPVLLGDYHHNHVLNVVVSVVDTQDDPVVSDDDPDQDPCLLVDQPNDRGHGHPNVNVSSVVVCVVVVCVSSVNDD

Solvent-accessible surface area (backbone atoms only — not comparable to full-atom values): 13634 Å² total; per-residue (Å²): 73,40,41,28,38,29,8,44,74,37,14,79,31,69,52,75,81,64,96,62,80,40,98,89,35,38,23,50,32,85,71,18,9,55,69,23,68,93,59,73,35,39,40,58,33,19,60,17,30,23,58,47,66,33,75,82,49,60,49,76,56,12,28,50,74,20,32,66,62,83,50,96,91,42,96,41,60,16,48,64,49,38,51,50,54,53,51,50,36,43,75,69,61,78,40,48,70,78,53,48,77,69,44,49,75,48,41,42,58,68,54,64,72,68,60,72,70,64,75,90,70,86,83,75,89,70,42,35,38,36,44,51,60,11,62,25,53,64,55,10,56,87,61,71,51,72,54,59,34,66,74,56,26,48,54,33,54,54,50,36,54,52,48,52,62,70,51,59,92,46,87,93,57,78,73,48,61,35,32,61,42,44,49,62,53,52,77,73,52,73,72,74,53,51,104,80,71,43,81,68,91,60,88,61,97,57,56,72,84,33,51,59,61,55,51,77,34,42,13,32,47,28,42,51,58,40,47,64,68,45,44,60,64,50,30,62,74,70,69,59,79,133

Sequence (242 aa):
MLFVFGDAFVDAGNRPPTTQSTSRSRSWFYPYGISDSTHHMNATGRFSDGLVQSDYVGVNFAMSGSGVAPSSATDSPSLSRQIDQFRMLVRHGIIDDDDLDDSVALISISGNHDYSGINMAASEDHVNSAPPIGCQPYNTRLNNYAQCDSQINRVTIIHNAALKKRLDGLEDVLLLDLDSAFTDLVQSKGGQEDAQGRAMYSVCPNPQDYFYWDNVYPTQAGWEAVMNRLQGPIMDFLGIVY

InterPro domains:
  IPR036514 SGNH hydrolase superfamily [G3DSA:3.40.50.1110] (1-122)
  IPR036514 SGNH hydrolase superfamily [G3DSA:3.40.50.1110] (123-234)

Radius of gyration: 18.01 Å; Cα contacts (8 Å, |Δi|>4): 409; chains: 1; bounding box: 51×44×46 Å